Protein AF-A0A962XW38-F1 (afdb_monomer_lite)

Radius of gyration: 21.18 Å; chains: 1; bounding box: 65×57×53 Å

Sequence (263 aa):
MHTLQLSDGVLSLIDARLYSDNVYDGCARVVVHVADAFWLLLDTPPHDRQDIAAAWYGFQCDRGLDVHTADGGVCITKSDDALDVWIAHSDAVHSPQIFCGATEPVAGWVSPRYGERVAAPQLRFDVPADAMAAAFLVSLHADYAQARIVRHLQQNDGAHLVVLETRDGEEWLVYQPVKCKAWQLHDATLSFDGVLLWMRFGSSGLAELRWLGGTALSLPAYAVDIVLRGDKPADLAIGPQTTADEIAPSCARLQWPFCHRRD

Foldseek 3Di:
DADEDEALFDWDKDWDADPDPDQQHGWIWMWIDGPPWWIKIKIAGHPPLPPCQFDWDKDADDPQWDWDDDVQWIWIHHPVDLFTKTKGKDPQWDFWDKDWCDVVVRDQWDDPDPPDTHTHIMTITHGDSPRRMMMMIIDRDPQCVPKHFPDWDADPQGKIWTWIQTPFGIKIKIADPDQDAWDDDPPKTKHWDAGIKIFDAGPLGTHYIYGHGTAWIDIVVRPDTDGHDDDDDPSPHDDDDDDDDDDDDDDDDPDDDDDDDDD

pLDDT: mean 81.99, std 21.78, range [23.08, 98.44]

Secondary structure (DSSP, 8-state):
----EE----EEEEEEE---SSTTTT-EEEEEEETTTEEEEEEE--S--TT-TT-EEEEEPPTT-EEEEETTEEEEEETTEEEEEEEEE-TTSPPPEEEESEETTEESEE-SSTT--EE-EEEEEEPPTT---EEEEEE-SGGGTT-EEEEEEE-TTS-EEEEEEETTEEEEEEE-SS--PPEEETTEEEEEESSEEEEEEETTEEEEEEEES--EEEEGGGTEEEE--SSS-------S-----------------------

Structure (mmCIF, N/CA/C/O backbone):
data_AF-A0A962XW38-F1
#
_entry.id   AF-A0A962XW38-F1
#
loop_
_atom_site.group_PDB
_atom_site.id
_atom_site.type_symbol
_atom_site.label_atom_id
_atom_site.label_alt_id
_atom_site.label_comp_id
_atom_site.label_asym_id
_atom_site.label_entity_id
_atom_site.label_seq_id
_atom_site.pdbx_PDB_ins_code
_atom_site.Cartn_x
_atom_site.Cartn_y
_atom_site.Cartn_z
_atom_site.occupancy
_atom_site.B_iso_or_equiv
_atom_site.auth_seq_id
_atom_site.auth_comp_id
_atom_site.auth_asym_id
_atom_site.auth_atom_id
_atom_site.pdbx_PDB_model_num
ATOM 1 N N . MET A 1 1 ? 29.311 -12.150 -10.456 1.00 42.28 1 MET A N 1
ATOM 2 C CA . MET A 1 1 ? 28.231 -12.814 -11.214 1.00 42.28 1 MET A CA 1
ATOM 3 C C . MET A 1 1 ? 27.010 -12.756 -10.321 1.00 42.28 1 MET A C 1
ATOM 5 O O . MET A 1 1 ? 27.049 -13.360 -9.259 1.00 42.28 1 MET A O 1
ATOM 9 N N . HIS A 1 2 ? 26.028 -11.928 -10.670 1.00 43.78 2 HIS A N 1
ATOM 10 C CA . HIS A 1 2 ? 24.806 -11.765 -9.883 1.00 43.78 2 HIS A CA 1
ATOM 11 C C . HIS A 1 2 ? 23.762 -12.729 -10.436 1.00 43.78 2 HIS A C 1
ATOM 13 O O . HIS A 1 2 ? 23.533 -12.756 -11.645 1.00 43.78 2 HIS A O 1
ATOM 19 N N . THR A 1 3 ? 23.189 -13.555 -9.570 1.00 45.84 3 THR A N 1
ATOM 20 C CA . THR A 1 3 ? 22.070 -14.422 -9.934 1.00 45.84 3 THR A CA 1
ATOM 21 C C . THR A 1 3 ? 20.796 -13.623 -9.705 1.00 45.84 3 THR A C 1
ATOM 23 O O . THR A 1 3 ? 20.467 -13.336 -8.560 1.00 45.84 3 THR A O 1
ATOM 26 N N . LEU A 1 4 ? 20.113 -13.239 -10.784 1.00 45.06 4 LEU A N 1
ATOM 27 C CA . LEU A 1 4 ? 18.784 -12.637 -10.715 1.00 45.06 4 LEU A CA 1
ATOM 28 C C . LEU A 1 4 ? 17.747 -13.760 -10.672 1.00 45.06 4 LEU A C 1
ATOM 30 O O . LEU A 1 4 ? 17.698 -14.578 -11.595 1.00 45.06 4 LEU A O 1
ATOM 34 N N . GLN A 1 5 ? 16.927 -13.803 -9.624 1.00 57.44 5 GLN A N 1
ATOM 35 C CA . GLN A 1 5 ? 15.788 -14.713 -9.579 1.00 57.44 5 GLN A CA 1
ATOM 36 C C . GLN A 1 5 ? 14.577 -14.048 -10.240 1.00 57.44 5 GLN A C 1
ATOM 38 O O . GLN A 1 5 ? 14.084 -13.022 -9.773 1.00 57.44 5 GLN A O 1
ATOM 43 N N . LEU A 1 6 ? 14.108 -14.652 -11.331 1.00 56.28 6 LEU A N 1
ATOM 44 C CA . LEU A 1 6 ? 12.779 -14.411 -11.885 1.00 56.28 6 LEU A CA 1
ATOM 45 C C . LEU A 1 6 ? 11.863 -15.456 -11.250 1.00 56.28 6 LEU A C 1
ATOM 47 O O . LEU A 1 6 ? 12.100 -16.648 -11.436 1.00 56.28 6 LEU A O 1
ATOM 51 N N . SER A 1 7 ? 10.898 -15.027 -10.441 1.00 52.62 7 SER A N 1
ATOM 52 C CA . SER A 1 7 ? 9.977 -15.935 -9.756 1.00 52.62 7 SER A CA 1
ATOM 53 C C . SER A 1 7 ? 8.575 -15.856 -10.353 1.00 52.62 7 SER A C 1
ATOM 55 O O . SER A 1 7 ? 8.086 -14.778 -10.687 1.00 52.62 7 SER A O 1
ATOM 57 N N . ASP A 1 8 ? 7.894 -17.002 -10.392 1.00 49.06 8 ASP A N 1
ATOM 58 C CA . ASP A 1 8 ? 6.469 -17.140 -10.743 1.00 49.06 8 ASP A CA 1
ATOM 59 C C . ASP A 1 8 ? 5.546 -16.552 -9.654 1.00 49.06 8 ASP A C 1
ATOM 61 O O . ASP A 1 8 ? 4.330 -16.755 -9.669 1.00 49.06 8 ASP A O 1
ATOM 65 N N . GLY A 1 9 ? 6.130 -15.871 -8.660 1.00 56.69 9 GLY A N 1
ATOM 66 C CA . GLY A 1 9 ? 5.435 -15.282 -7.529 1.00 56.69 9 GLY A CA 1
ATOM 67 C C . GLY A 1 9 ? 4.358 -14.326 -8.020 1.00 56.69 9 GLY A C 1
ATOM 68 O O . GLY A 1 9 ? 4.634 -13.352 -8.722 1.00 56.69 9 GLY A O 1
ATOM 69 N N . VAL A 1 10 ? 3.115 -14.621 -7.651 1.00 82.50 10 VAL A N 1
ATOM 70 C CA . VAL A 1 10 ? 1.946 -13.939 -8.199 1.00 82.50 10 VAL A CA 1
ATOM 71 C C . VAL A 1 10 ? 1.910 -12.501 -7.688 1.00 82.50 10 VAL A C 1
ATOM 73 O O . VAL A 1 10 ? 1.583 -12.245 -6.528 1.00 82.50 10 VAL A O 1
ATOM 76 N N . LEU A 1 11 ? 2.210 -11.545 -8.568 1.00 92.06 11 LEU A N 1
ATOM 77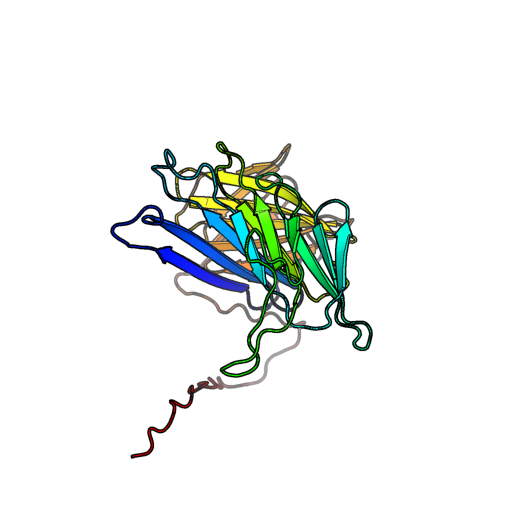 C CA . LEU A 1 11 ? 1.759 -10.172 -8.385 1.00 92.06 11 LEU A CA 1
ATOM 78 C C . LEU A 1 11 ? 0.277 -10.105 -8.735 1.00 92.06 11 LEU A C 1
ATOM 80 O O . LEU A 1 11 ? -0.131 -10.498 -9.827 1.00 92.06 11 LEU A O 1
ATOM 84 N N . SER A 1 12 ? -0.530 -9.599 -7.810 1.00 92.12 12 SER A N 1
ATOM 85 C CA . SER A 1 12 ? -1.938 -9.298 -8.073 1.00 92.12 12 SER A CA 1
ATOM 86 C C . SER A 1 12 ? -2.186 -7.806 -7.960 1.00 92.12 12 SER A C 1
ATOM 88 O O . SER A 1 12 ? -1.583 -7.124 -7.132 1.00 92.12 12 SER A O 1
ATOM 90 N N . LEU A 1 13 ? -3.094 -7.316 -8.793 1.00 95.06 13 LEU A N 1
ATOM 91 C CA . LEU A 1 13 ? -3.434 -5.909 -8.900 1.00 95.06 13 LEU A CA 1
ATOM 92 C C . LEU A 1 13 ? -4.953 -5.761 -8.940 1.00 95.06 13 LEU A C 1
ATOM 94 O O . LEU A 1 13 ? -5.625 -6.416 -9.736 1.00 95.06 13 LEU A O 1
ATOM 98 N N . ILE A 1 14 ? -5.472 -4.861 -8.116 1.00 95.62 14 ILE A N 1
ATOM 99 C CA . ILE A 1 14 ? -6.817 -4.311 -8.246 1.00 95.62 14 ILE A CA 1
ATOM 100 C C . ILE A 1 14 ? -6.646 -2.818 -8.483 1.00 95.62 14 ILE A C 1
ATOM 102 O O . ILE A 1 14 ? -6.071 -2.140 -7.640 1.00 95.62 14 ILE A O 1
ATOM 106 N N . ASP A 1 15 ? -7.153 -2.319 -9.603 1.00 94.31 15 ASP A N 1
ATOM 107 C CA . ASP A 1 15 ? -7.293 -0.887 -9.858 1.00 94.31 15 ASP A CA 1
ATOM 108 C C . ASP A 1 15 ? -8.782 -0.538 -9.835 1.00 94.31 15 ASP A C 1
ATOM 110 O O . ASP A 1 15 ? -9.580 -1.115 -10.581 1.00 94.31 15 ASP A O 1
ATOM 114 N N . ALA A 1 16 ? -9.165 0.356 -8.930 1.00 93.44 16 ALA A N 1
ATOM 115 C CA . ALA A 1 16 ? -10.540 0.767 -8.732 1.00 93.44 16 ALA A CA 1
ATOM 116 C C . ALA A 1 16 ? -10.649 2.290 -8.720 1.00 93.44 16 ALA A C 1
ATOM 118 O O . ALA A 1 16 ? -9.899 2.984 -8.037 1.00 93.44 16 ALA A O 1
ATOM 119 N N . ARG A 1 17 ? -11.670 2.804 -9.408 1.00 93.06 17 ARG A N 1
ATOM 120 C CA . ARG A 1 17 ? -12.073 4.209 -9.360 1.00 93.06 17 ARG A CA 1
ATOM 121 C C . ARG A 1 17 ? -13.533 4.316 -8.949 1.00 93.06 17 ARG A C 1
ATOM 123 O O . ARG A 1 17 ? -14.379 3.568 -9.440 1.00 93.06 17 ARG A O 1
ATOM 130 N N . LEU A 1 18 ? -13.813 5.252 -8.052 1.00 89.81 18 LEU A N 1
ATOM 131 C CA . LEU A 1 18 ? -15.160 5.602 -7.646 1.00 89.81 18 LEU A CA 1
ATOM 132 C C . LEU A 1 18 ? -15.755 6.599 -8.641 1.00 89.81 18 LEU A C 1
ATOM 134 O O . LEU A 1 18 ? -15.124 7.601 -8.968 1.00 89.81 18 LEU A O 1
ATOM 138 N N . TYR A 1 19 ? -16.978 6.317 -9.082 1.00 90.44 19 TYR A N 1
ATOM 139 C CA . TYR A 1 19 ? -17.797 7.224 -9.880 1.00 90.44 19 TYR A CA 1
ATOM 140 C C . TYR A 1 19 ? -19.056 7.549 -9.082 1.00 90.44 19 TYR A C 1
ATOM 142 O O . TYR A 1 19 ? -19.789 6.635 -8.691 1.00 90.44 19 TYR A O 1
ATOM 150 N N . SER A 1 20 ? -19.285 8.823 -8.782 1.00 85.81 20 SER A N 1
ATOM 151 C CA . SER A 1 20 ? -20.406 9.267 -7.953 1.00 85.81 20 SER A CA 1
ATOM 152 C C . SER A 1 20 ? -20.754 10.736 -8.192 1.00 85.81 20 SER A C 1
ATOM 154 O O . SER A 1 20 ? -19.961 11.475 -8.746 1.00 85.81 20 SER A O 1
ATOM 156 N N . ASP A 1 21 ? -21.906 11.189 -7.701 1.00 85.94 21 ASP A N 1
ATOM 157 C CA . ASP A 1 21 ? -22.290 12.610 -7.758 1.00 85.94 21 ASP A CA 1
ATOM 158 C C . ASP A 1 21 ? -21.892 13.378 -6.475 1.00 85.94 21 ASP A C 1
ATOM 160 O O . ASP A 1 21 ? -22.560 14.333 -6.079 1.00 85.94 21 ASP A O 1
ATOM 164 N N . ASN A 1 22 ? -20.864 12.922 -5.748 1.00 84.25 22 ASN A N 1
ATOM 165 C CA . ASN A 1 22 ? -20.461 13.490 -4.456 1.00 84.25 22 ASN A CA 1
ATOM 166 C C . ASN A 1 22 ? -18.953 13.796 -4.384 1.00 84.25 22 ASN A C 1
ATOM 168 O O . ASN A 1 22 ? -18.215 13.584 -5.340 1.00 84.25 22 ASN A O 1
ATOM 172 N N . VAL A 1 23 ? -18.497 14.279 -3.223 1.00 80.81 23 VAL A N 1
ATOM 173 C CA . VAL A 1 23 ? -17.108 14.714 -2.965 1.00 80.81 23 VAL A CA 1
ATOM 174 C C . VAL A 1 23 ? -16.039 13.625 -3.133 1.00 80.81 23 VAL A C 1
ATOM 176 O O . VAL A 1 23 ? -14.852 13.931 -3.085 1.00 80.81 23 VAL A O 1
ATOM 179 N N . TYR A 1 24 ? -16.431 12.362 -3.304 1.00 82.44 24 TYR A N 1
ATOM 180 C CA . TYR A 1 24 ? -15.526 11.239 -3.541 1.00 82.44 24 TYR A CA 1
ATOM 181 C C . TYR A 1 24 ? -15.422 10.851 -5.026 1.00 82.44 24 TYR A C 1
ATOM 183 O O . TYR A 1 24 ? -14.712 9.899 -5.355 1.00 82.44 24 TYR A O 1
ATOM 191 N N . ASP A 1 25 ? -16.125 11.538 -5.932 1.00 87.81 25 ASP A N 1
ATOM 192 C CA . ASP A 1 25 ? -16.059 11.243 -7.363 1.00 87.81 25 ASP A CA 1
ATOM 193 C C . ASP A 1 25 ? -14.638 11.352 -7.912 1.00 87.81 25 ASP A C 1
ATOM 195 O O . ASP A 1 25 ? -13.967 12.365 -7.743 1.00 87.81 25 ASP A O 1
ATOM 199 N N . GLY A 1 26 ? -14.168 10.302 -8.581 1.00 87.56 26 GLY A N 1
ATOM 200 C CA . GLY A 1 26 ? -12.820 10.247 -9.133 1.00 87.56 26 GLY A CA 1
ATOM 201 C C . GLY A 1 26 ? -11.744 9.759 -8.161 1.00 87.56 26 GLY A C 1
ATOM 202 O O . GLY A 1 26 ? -10.624 9.519 -8.624 1.00 87.56 26 GLY A O 1
ATOM 203 N N . CYS A 1 27 ? -12.067 9.531 -6.877 1.00 89.44 27 CYS A N 1
ATOM 204 C CA . CYS A 1 27 ? -11.196 8.790 -5.959 1.00 89.44 27 CYS A CA 1
ATOM 205 C C . CYS A 1 27 ? -10.767 7.472 -6.608 1.00 89.44 27 CYS A C 1
ATOM 207 O O . CYS A 1 27 ? -11.607 6.718 -7.105 1.00 89.44 27 CYS A O 1
ATOM 209 N N . ALA A 1 28 ? -9.476 7.172 -6.574 1.00 92.19 28 ALA A N 1
ATOM 210 C CA . ALA A 1 28 ? -8.935 5.918 -7.069 1.00 92.19 28 ALA A CA 1
ATOM 211 C C . ALA A 1 28 ? -8.125 5.218 -5.981 1.00 92.19 28 ALA A C 1
ATOM 213 O O . ALA A 1 28 ? -7.399 5.864 -5.226 1.00 92.19 28 ALA A O 1
ATOM 214 N N . ARG A 1 29 ? -8.252 3.894 -5.926 1.00 95.44 29 ARG A N 1
ATOM 215 C CA . ARG A 1 29 ? -7.467 3.016 -5.069 1.00 95.44 29 ARG A CA 1
ATOM 216 C C . ARG A 1 29 ? -6.892 1.899 -5.911 1.00 95.44 29 ARG A C 1
ATOM 218 O O . ARG A 1 29 ? -7.626 1.149 -6.553 1.00 95.44 29 ARG A O 1
ATOM 225 N N . VAL A 1 30 ? -5.587 1.740 -5.801 1.00 96.94 30 VAL A N 1
ATOM 226 C CA . VAL A 1 30 ? -4.870 0.593 -6.331 1.00 96.94 30 VAL A CA 1
ATOM 227 C C . VAL A 1 30 ? -4.458 -0.279 -5.160 1.00 96.94 30 VAL A C 1
ATOM 229 O O . VAL A 1 30 ? -3.891 0.212 -4.187 1.00 96.94 30 VAL A O 1
ATOM 232 N N . VAL A 1 31 ? -4.744 -1.572 -5.238 1.00 97.94 31 VAL A N 1
ATOM 233 C CA . VAL A 1 31 ? -4.264 -2.565 -4.278 1.00 97.94 31 VAL A CA 1
ATOM 234 C C . VAL A 1 31 ? -3.338 -3.510 -5.013 1.00 97.94 31 VAL A C 1
ATOM 236 O O . VAL A 1 31 ? -3.764 -4.254 -5.897 1.00 97.94 31 VAL A O 1
ATOM 239 N N . VAL A 1 32 ? -2.070 -3.488 -4.630 1.00 97.81 32 VAL A N 1
ATOM 240 C CA . VAL A 1 32 ? -1.075 -4.453 -5.077 1.00 97.81 32 VAL A CA 1
ATOM 241 C C . VAL A 1 32 ? -0.888 -5.489 -3.987 1.00 97.81 32 VAL A C 1
ATOM 243 O O . VAL A 1 32 ? -0.724 -5.145 -2.823 1.00 97.81 32 VAL A O 1
ATOM 246 N N . HIS A 1 33 ? -0.881 -6.758 -4.364 1.00 96.62 33 HIS A N 1
ATOM 247 C CA . HIS A 1 33 ? -0.467 -7.842 -3.490 1.00 96.62 33 HIS A CA 1
ATOM 248 C C . HIS A 1 33 ? 0.795 -8.474 -4.067 1.00 96.62 33 HIS A C 1
ATOM 250 O O . HIS A 1 33 ? 0.780 -8.999 -5.185 1.00 96.62 33 HIS A O 1
ATOM 256 N N . VAL A 1 34 ? 1.877 -8.405 -3.295 1.00 95.12 34 VAL A N 1
ATOM 257 C CA . VAL A 1 34 ? 3.101 -9.158 -3.547 1.00 95.12 34 VAL A CA 1
ATOM 258 C C . VAL A 1 34 ? 2.989 -10.432 -2.723 1.00 95.12 34 VAL A C 1
ATOM 260 O O . VAL A 1 34 ? 3.065 -10.379 -1.494 1.00 95.12 34 VAL A O 1
ATOM 263 N N . ALA A 1 35 ? 2.755 -11.563 -3.396 1.00 90.81 35 ALA A N 1
ATOM 264 C CA . ALA A 1 35 ? 2.601 -12.848 -2.723 1.00 90.81 35 ALA A CA 1
ATOM 265 C C . ALA A 1 35 ? 3.781 -13.136 -1.780 1.00 90.81 35 ALA A C 1
ATOM 267 O O . ALA A 1 35 ? 4.940 -12.909 -2.145 1.00 90.81 35 ALA A O 1
ATOM 268 N N . ASP A 1 36 ? 3.443 -13.638 -0.591 1.00 89.56 36 ASP A N 1
ATOM 269 C CA . ASP A 1 36 ? 4.360 -13.971 0.507 1.00 89.56 36 ASP A CA 1
ATOM 270 C C . ASP A 1 36 ? 5.115 -12.771 1.108 1.00 89.56 36 ASP A C 1
ATOM 272 O O . ASP A 1 36 ? 6.162 -12.944 1.733 1.00 89.56 36 ASP A O 1
ATOM 276 N N . ALA A 1 37 ? 4.604 -11.552 0.910 1.00 93.38 37 ALA A N 1
ATOM 277 C CA . ALA A 1 37 ? 5.249 -10.332 1.381 1.00 93.38 37 ALA A CA 1
ATOM 278 C C . ALA A 1 37 ? 4.262 -9.328 2.000 1.00 93.38 37 ALA A C 1
ATOM 280 O O . ALA A 1 37 ? 4.213 -9.165 3.223 1.00 93.38 37 ALA A O 1
ATOM 281 N N . PHE A 1 38 ? 3.482 -8.618 1.184 1.00 96.56 38 PHE A N 1
ATOM 282 C CA . PHE A 1 38 ? 2.626 -7.530 1.665 1.00 96.56 38 PHE A CA 1
ATOM 283 C C . PHE A 1 38 ? 1.524 -7.151 0.676 1.00 96.56 38 PHE A C 1
ATOM 285 O O . PHE A 1 38 ? 1.547 -7.491 -0.511 1.00 96.56 38 PHE A O 1
ATOM 292 N N . TRP A 1 39 ? 0.584 -6.358 1.183 1.00 98.12 39 TRP A N 1
ATOM 293 C CA . TRP A 1 39 ? -0.336 -5.554 0.393 1.00 98.12 39 TRP A CA 1
ATOM 294 C C . TRP A 1 39 ? 0.125 -4.103 0.404 1.00 98.12 39 TRP A C 1
ATOM 296 O O . TRP A 1 39 ? 0.474 -3.567 1.452 1.00 98.12 39 TRP A O 1
ATOM 306 N N . LEU A 1 40 ? 0.102 -3.458 -0.755 1.00 98.44 40 LEU A N 1
ATOM 307 C CA . LEU A 1 40 ? 0.344 -2.032 -0.897 1.00 98.44 40 LEU A CA 1
ATOM 308 C C . LEU A 1 40 ? -0.919 -1.374 -1.443 1.00 98.44 40 LEU A C 1
ATOM 310 O O . LEU A 1 40 ? -1.409 -1.738 -2.511 1.00 98.44 40 LEU A O 1
ATOM 314 N N . LEU A 1 41 ? -1.443 -0.412 -0.699 1.00 98.25 41 LEU A N 1
ATOM 315 C CA . LEU A 1 41 ? -2.576 0.407 -1.088 1.00 98.25 41 LEU A CA 1
ATOM 316 C C . LEU A 1 41 ? -2.032 1.743 -1.583 1.00 98.25 41 LEU A C 1
ATOM 318 O O . LEU A 1 41 ? -1.256 2.380 -0.875 1.00 98.25 41 LEU A O 1
ATOM 322 N N . LEU A 1 42 ? -2.437 2.163 -2.776 1.00 97.50 42 LEU A N 1
ATOM 323 C CA . LEU A 1 42 ? -2.119 3.464 -3.353 1.00 97.50 42 LEU A CA 1
ATOM 324 C C . LEU A 1 42 ? -3.428 4.210 -3.566 1.00 97.50 42 LEU A C 1
ATOM 326 O O . LEU A 1 42 ? -4.249 3.804 -4.387 1.00 97.50 42 LEU A O 1
ATOM 330 N N . ASP A 1 43 ? -3.612 5.292 -2.829 1.00 94.31 43 ASP A N 1
ATOM 331 C CA . ASP A 1 43 ? -4.819 6.098 -2.874 1.00 94.31 43 ASP A CA 1
ATOM 332 C C . ASP A 1 43 ? -4.550 7.426 -3.562 1.00 94.31 43 ASP A C 1
ATOM 334 O O . ASP A 1 43 ? -3.686 8.202 -3.153 1.00 94.31 43 ASP A O 1
ATOM 338 N N . THR A 1 44 ? -5.331 7.698 -4.600 1.00 91.50 44 THR A N 1
ATOM 339 C CA . THR A 1 44 ? -5.380 8.995 -5.266 1.00 91.50 44 THR A CA 1
ATOM 340 C C . THR A 1 44 ? -6.726 9.635 -4.945 1.00 91.50 44 THR A C 1
ATOM 342 O O . THR A 1 44 ? -7.760 9.138 -5.402 1.00 91.50 44 THR A O 1
ATOM 345 N N . PRO A 1 45 ? -6.756 10.716 -4.153 1.00 86.75 45 PRO A N 1
ATOM 346 C CA . PRO A 1 45 ? -7.986 11.451 -3.887 1.00 86.75 45 PRO A CA 1
ATOM 347 C C . PRO A 1 45 ? -8.440 12.178 -5.171 1.00 86.75 45 PRO A C 1
ATOM 349 O O . PRO A 1 45 ? -7.687 12.251 -6.149 1.00 86.75 45 PRO A O 1
ATOM 352 N N . PRO A 1 46 ? -9.661 12.725 -5.204 1.00 83.56 46 PRO A N 1
ATOM 353 C CA . PRO A 1 46 ? -10.217 13.287 -6.420 1.00 83.56 46 PRO A CA 1
ATOM 354 C C . PRO A 1 46 ? -9.537 14.617 -6.783 1.00 83.56 46 PRO A C 1
ATOM 356 O O . PRO A 1 46 ? -8.876 15.249 -5.954 1.00 83.56 46 PRO A O 1
ATOM 359 N N . HIS A 1 47 ? -9.652 15.031 -8.049 1.00 71.69 47 HIS A N 1
ATOM 360 C CA . HIS A 1 47 ? -8.935 16.204 -8.568 1.00 71.69 47 HIS A CA 1
ATOM 361 C C . HIS A 1 47 ? -9.429 17.535 -7.983 1.00 71.69 47 HIS A C 1
ATOM 363 O O . HIS A 1 47 ? -8.624 18.451 -7.814 1.00 71.69 47 HIS A O 1
ATOM 369 N N . ASP A 1 48 ? -10.721 17.645 -7.660 1.00 69.69 48 ASP A N 1
ATOM 370 C CA . ASP A 1 48 ? -11.305 18.858 -7.084 1.00 69.69 48 ASP A CA 1
ATOM 371 C C . ASP A 1 48 ? -11.376 18.743 -5.556 1.00 69.69 48 ASP A C 1
ATOM 373 O O . ASP A 1 48 ? -12.315 18.209 -4.971 1.00 69.69 48 ASP A O 1
ATOM 377 N N . ARG A 1 49 ? -10.290 19.157 -4.902 1.00 63.56 49 ARG A N 1
ATOM 378 C CA . ARG A 1 49 ? -10.026 18.887 -3.480 1.00 63.56 49 ARG A CA 1
ATOM 379 C C . ARG A 1 49 ? -10.552 19.934 -2.513 1.00 63.56 49 ARG A C 1
ATOM 381 O O . ARG A 1 49 ? -10.271 19.831 -1.318 1.00 63.56 49 ARG A O 1
ATOM 388 N N . GLN A 1 50 ? -11.234 20.964 -3.011 1.00 59.38 50 GLN A N 1
ATOM 389 C CA . GLN A 1 50 ? -11.484 22.177 -2.228 1.00 59.38 50 GLN A CA 1
ATOM 390 C C . GLN A 1 50 ? -12.299 21.924 -0.943 1.00 59.38 50 GLN A C 1
ATOM 392 O O . GLN A 1 50 ? -12.184 22.714 -0.010 1.00 59.38 50 GLN A O 1
ATOM 397 N N . ASP A 1 51 ? -12.978 20.775 -0.828 1.00 58.03 51 ASP A N 1
ATOM 398 C CA . ASP A 1 51 ? -13.793 20.394 0.335 1.00 58.03 51 ASP A CA 1
ATOM 399 C C . ASP A 1 51 ? -13.236 19.231 1.194 1.00 58.03 51 ASP A C 1
ATOM 401 O O . ASP A 1 51 ? -13.916 18.741 2.096 1.00 58.03 51 ASP A O 1
ATOM 405 N N . ILE A 1 52 ? -11.994 18.773 0.981 1.00 63.28 52 ILE A N 1
ATOM 406 C CA . ILE A 1 52 ? -11.452 17.551 1.629 1.00 63.28 52 ILE A CA 1
ATOM 407 C C . ILE A 1 52 ? -10.732 17.845 2.966 1.00 63.28 52 ILE A C 1
ATOM 409 O O . ILE A 1 52 ? -10.105 16.971 3.556 1.00 63.28 52 ILE A O 1
ATOM 413 N N . ALA A 1 53 ? -10.853 19.058 3.516 1.00 62.88 53 ALA A N 1
ATOM 414 C CA . ALA A 1 53 ? -10.092 19.529 4.687 1.00 62.88 53 ALA A CA 1
ATOM 415 C C . ALA A 1 53 ? -10.256 18.704 5.992 1.00 62.88 53 ALA A C 1
ATOM 417 O O . ALA A 1 53 ? -9.572 18.980 6.974 1.00 62.88 53 ALA A O 1
ATOM 418 N N . ALA A 1 54 ? -11.140 17.701 6.016 1.00 73.94 54 ALA A N 1
ATOM 419 C CA . ALA A 1 54 ? -11.358 16.791 7.141 1.00 73.94 54 ALA A CA 1
ATOM 420 C C . ALA A 1 54 ? -11.286 15.296 6.761 1.00 73.94 54 ALA A C 1
ATOM 422 O O . ALA A 1 54 ? -11.813 14.452 7.492 1.00 73.94 54 ALA A O 1
ATOM 423 N N . ALA A 1 55 ? -10.697 14.941 5.613 1.00 84.06 55 ALA A N 1
ATOM 424 C CA . ALA A 1 55 ? -10.566 13.537 5.240 1.00 84.06 55 ALA A CA 1
ATOM 425 C C . ALA A 1 55 ? -9.445 12.830 6.000 1.00 84.06 55 ALA A C 1
ATOM 427 O O . ALA A 1 55 ? -8.389 13.389 6.295 1.00 84.06 55 ALA A O 1
ATOM 428 N N . TRP A 1 56 ? -9.692 11.554 6.258 1.00 91.12 56 TRP A N 1
ATOM 429 C CA . TRP A 1 56 ? -8.759 10.644 6.896 1.00 91.12 56 TRP A CA 1
ATOM 430 C C . TRP A 1 56 ? -8.877 9.265 6.254 1.00 91.12 56 TRP A C 1
ATOM 432 O O . TRP A 1 56 ? -9.953 8.863 5.802 1.00 91.12 56 TRP A O 1
ATOM 442 N N . TYR A 1 57 ? -7.777 8.519 6.254 1.00 93.62 57 TYR A N 1
ATOM 443 C CA . TYR A 1 57 ? -7.791 7.099 5.921 1.00 93.62 57 TYR A CA 1
ATOM 444 C C . TYR A 1 57 ? -8.017 6.277 7.184 1.00 93.62 57 TYR A C 1
ATOM 446 O O . TYR A 1 57 ? -7.378 6.494 8.213 1.00 93.62 57 TYR A O 1
ATOM 454 N N . GLY A 1 58 ? -8.966 5.348 7.110 1.00 95.19 58 GLY A N 1
ATOM 455 C CA . GLY A 1 58 ? -9.396 4.534 8.238 1.00 95.19 58 GLY A CA 1
ATOM 456 C C . GL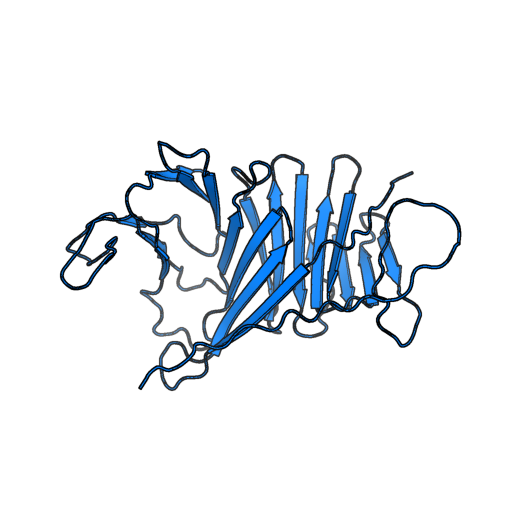Y A 1 58 ? -8.929 3.093 8.143 1.00 95.19 58 GLY A C 1
ATOM 457 O O . GLY A 1 58 ? -9.199 2.442 7.137 1.00 95.19 58 GLY A O 1
ATOM 458 N N . PHE A 1 59 ? -8.354 2.567 9.222 1.00 97.19 59 PHE A N 1
ATOM 459 C CA . PHE A 1 59 ? -8.183 1.125 9.410 1.00 97.19 59 PHE A CA 1
ATOM 460 C C . PHE A 1 59 ? -8.946 0.697 10.661 1.00 97.19 59 PHE A C 1
ATOM 462 O O . PHE A 1 59 ? -8.786 1.288 11.728 1.00 97.19 59 PHE A O 1
ATOM 469 N N . GLN A 1 60 ? -9.813 -0.304 10.523 1.00 96.62 60 GLN A N 1
ATOM 470 C CA . GLN A 1 60 ? -10.598 -0.847 11.627 1.00 96.62 60 GLN A CA 1
ATOM 471 C C . GLN A 1 60 ? -10.034 -2.207 12.024 1.00 96.62 60 GLN A C 1
ATOM 473 O O . GLN A 1 60 ? -9.970 -3.117 11.200 1.00 96.62 60 GLN A O 1
ATOM 478 N N . CYS A 1 61 ? -9.668 -2.339 13.292 1.00 95.25 61 CYS A N 1
ATOM 479 C CA . CYS A 1 61 ? -9.229 -3.591 13.886 1.00 95.25 61 CYS A CA 1
ATOM 480 C C . CYS A 1 61 ? -10.412 -4.361 14.483 1.00 95.25 61 CYS A C 1
ATOM 482 O O . CYS A 1 61 ? -11.460 -3.779 14.790 1.00 95.25 61 CYS A O 1
ATOM 484 N N . ASP A 1 62 ? -10.222 -5.665 14.688 1.00 92.81 62 ASP A N 1
ATOM 485 C CA . ASP A 1 62 ? -11.123 -6.467 15.517 1.00 92.81 62 ASP A CA 1
ATOM 486 C C . ASP A 1 62 ? -10.886 -6.187 17.017 1.00 92.81 62 ASP A C 1
ATOM 488 O O . ASP A 1 62 ? -9.934 -5.509 17.417 1.00 92.81 62 ASP A O 1
ATOM 492 N N . ARG A 1 63 ? -11.783 -6.687 17.867 1.00 91.69 63 ARG A N 1
ATOM 493 C CA . ARG A 1 63 ? -11.692 -6.592 19.327 1.00 91.69 63 ARG A CA 1
ATOM 494 C C . ARG A 1 63 ? -10.483 -7.356 19.875 1.00 91.69 63 ARG A C 1
ATOM 496 O O . ARG A 1 63 ? -10.126 -8.418 19.372 1.00 91.69 63 ARG A O 1
ATOM 503 N N . GLY A 1 64 ? -9.937 -6.861 20.986 1.00 91.12 64 GLY A N 1
ATOM 504 C CA . GLY A 1 64 ? -8.841 -7.525 21.701 1.00 91.12 64 GLY A CA 1
ATOM 505 C C . GLY A 1 64 ? -7.491 -7.466 20.984 1.00 91.12 64 GLY A C 1
ATOM 506 O O . GLY A 1 64 ? -6.616 -8.259 21.309 1.00 91.12 64 GLY A O 1
ATOM 507 N N . LEU A 1 65 ? -7.344 -6.567 20.005 1.00 94.00 65 LEU A N 1
ATOM 508 C CA . LEU A 1 65 ? -6.051 -6.240 19.415 1.00 94.00 65 LEU A CA 1
ATOM 509 C C . LEU A 1 65 ? -5.427 -5.056 20.151 1.00 94.00 65 LEU A C 1
ATOM 511 O O . LEU A 1 65 ? -6.116 -4.082 20.471 1.00 94.00 65 LEU A O 1
ATOM 515 N N . ASP A 1 66 ? -4.122 -5.140 20.361 1.00 93.69 66 ASP A N 1
ATOM 516 C CA . ASP A 1 66 ? -3.289 -4.060 20.864 1.00 93.69 66 ASP A CA 1
ATOM 517 C C . ASP A 1 66 ? -2.680 -3.315 19.670 1.00 93.69 66 ASP A C 1
ATOM 519 O O . ASP A 1 66 ? -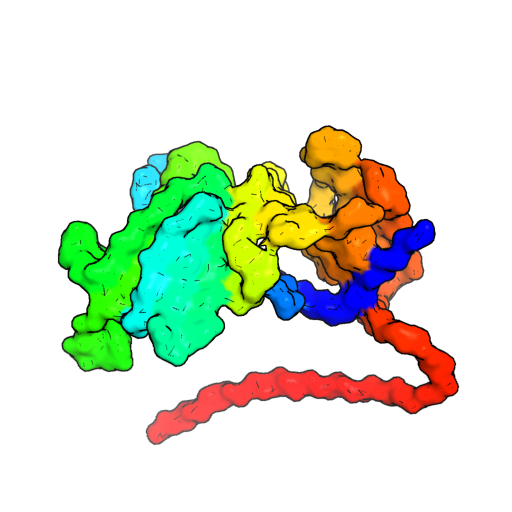2.325 -3.914 18.655 1.00 93.69 66 ASP A O 1
ATOM 523 N N . VAL A 1 67 ? -2.604 -1.985 19.750 1.00 95.44 67 VAL A N 1
ATOM 524 C CA . VAL A 1 67 ? -2.110 -1.143 18.653 1.00 95.44 67 VAL A CA 1
ATOM 525 C C . VAL A 1 67 ? -1.063 -0.184 19.185 1.00 95.44 67 VAL A C 1
ATOM 527 O O . VAL A 1 67 ? -1.326 0.596 20.101 1.00 95.44 67 VAL A O 1
ATOM 530 N N . HIS A 1 68 ? 0.116 -0.217 18.574 1.00 93.50 68 HIS A N 1
ATOM 531 C CA . HIS A 1 68 ? 1.264 0.587 18.960 1.00 93.50 68 HIS A CA 1
ATOM 532 C C . HIS A 1 68 ? 1.800 1.350 17.754 1.00 93.50 68 HIS A C 1
ATOM 534 O O . HIS A 1 68 ? 2.165 0.760 16.738 1.00 93.50 68 HIS A O 1
ATOM 540 N N . THR A 1 69 ? 1.885 2.672 17.870 1.00 94.12 69 THR A N 1
ATOM 541 C CA . THR A 1 69 ? 2.613 3.495 16.902 1.00 94.12 69 THR A CA 1
ATOM 542 C C . THR A 1 69 ? 4.113 3.309 17.092 1.00 94.12 69 THR A C 1
ATOM 544 O O . THR A 1 69 ? 4.601 3.320 18.224 1.00 94.12 69 THR A O 1
ATOM 547 N N . ALA A 1 70 ? 4.845 3.208 15.993 1.00 90.50 70 ALA A N 1
ATOM 548 C CA . ALA A 1 70 ? 6.299 3.210 15.959 1.00 90.50 70 ALA A CA 1
ATOM 549 C C . ALA A 1 70 ? 6.777 4.148 14.840 1.00 90.50 70 ALA A C 1
ATOM 551 O O . ALA A 1 70 ? 5.968 4.707 14.098 1.00 90.50 70 ALA A O 1
ATOM 552 N N . ASP A 1 71 ? 8.086 4.373 14.744 1.00 86.62 71 ASP A N 1
ATOM 553 C CA . ASP A 1 71 ? 8.615 5.219 13.674 1.00 86.62 71 ASP A CA 1
ATOM 554 C C . ASP A 1 71 ? 8.270 4.621 12.299 1.00 86.62 71 ASP A C 1
ATOM 556 O O . ASP A 1 71 ? 8.496 3.437 12.048 1.00 86.62 71 ASP A O 1
ATOM 560 N N . GLY A 1 72 ? 7.669 5.436 11.432 1.00 84.56 72 GLY A N 1
ATOM 561 C CA . GLY A 1 72 ? 7.245 5.044 10.086 1.00 84.56 72 GLY A CA 1
ATOM 562 C C . GLY A 1 72 ? 6.034 4.104 9.986 1.00 84.56 72 GLY A C 1
ATOM 563 O O . GLY A 1 72 ? 5.708 3.691 8.871 1.00 84.56 72 GLY A O 1
ATOM 564 N N . GLY A 1 73 ? 5.354 3.760 11.088 1.00 94.38 73 GLY A N 1
ATOM 565 C CA . GLY A 1 73 ? 4.185 2.885 10.999 1.00 94.38 73 GLY A CA 1
ATOM 566 C C . GLY A 1 73 ? 3.499 2.506 12.308 1.00 94.38 73 GLY A C 1
ATOM 567 O O . GLY A 1 73 ? 3.636 3.146 13.352 1.00 94.38 73 GLY A O 1
ATOM 568 N N . VAL A 1 74 ? 2.703 1.445 12.233 1.00 96.25 74 VAL A N 1
ATOM 569 C CA . VAL A 1 74 ? 1.925 0.898 13.341 1.00 96.25 74 VAL A CA 1
ATOM 570 C C . VAL A 1 74 ? 2.087 -0.610 13.397 1.00 96.25 74 VAL A C 1
ATOM 572 O O . VAL A 1 74 ? 1.921 -1.293 12.391 1.00 96.25 74 VAL A O 1
ATOM 575 N N . CYS A 1 75 ? 2.324 -1.122 14.601 1.00 95.50 75 CYS A N 1
ATOM 576 C CA . CYS A 1 75 ? 2.227 -2.537 14.916 1.00 95.50 75 CYS A CA 1
ATOM 577 C C . CYS A 1 75 ? 0.869 -2.836 15.563 1.00 95.50 75 CYS A C 1
ATOM 579 O O . CYS A 1 75 ? 0.477 -2.169 16.525 1.00 95.50 75 CYS A O 1
ATOM 581 N N . ILE A 1 76 ? 0.156 -3.826 15.036 1.00 95.38 76 ILE A N 1
ATOM 582 C CA . ILE A 1 76 ? -1.089 -4.351 15.595 1.00 95.38 76 ILE A CA 1
ATOM 583 C C . ILE A 1 76 ? -0.817 -5.786 16.019 1.00 95.38 76 ILE A C 1
ATOM 585 O O . ILE A 1 76 ? -0.456 -6.612 15.182 1.00 95.38 76 ILE A O 1
ATOM 589 N N . THR A 1 77 ? -1.016 -6.079 17.297 1.00 93.94 77 THR A N 1
ATOM 590 C CA . THR A 1 77 ? -0.732 -7.391 17.876 1.00 93.94 77 THR A CA 1
ATOM 591 C C . THR A 1 77 ? -1.969 -7.970 18.544 1.00 93.94 77 THR A C 1
ATOM 593 O O . THR A 1 77 ? -2.925 -7.262 18.876 1.00 93.94 77 THR A O 1
ATOM 596 N N . LYS A 1 78 ? -1.973 -9.286 18.742 1.00 89.62 78 LYS A N 1
ATOM 597 C CA . LYS A 1 78 ? -2.968 -9.972 19.566 1.00 89.62 78 LYS A CA 1
ATOM 598 C C . LYS A 1 78 ? -2.235 -10.729 20.660 1.00 89.62 78 LYS A C 1
ATOM 600 O O . LYS A 1 78 ? -1.434 -11.596 20.359 1.00 89.62 78 LYS A O 1
ATOM 605 N N . SER A 1 79 ? -2.518 -10.438 21.924 1.00 74.88 79 SER A N 1
ATOM 606 C CA . SER A 1 79 ? -1.701 -10.897 23.058 1.00 74.88 79 SER A CA 1
ATOM 607 C C . SER A 1 79 ? -1.536 -12.432 23.159 1.00 74.88 79 SER A C 1
ATOM 609 O O . SER A 1 79 ? -0.559 -12.899 23.741 1.00 74.88 79 SER A O 1
ATOM 611 N N . ASP A 1 80 ? -2.455 -13.203 22.564 1.00 72.19 80 ASP A N 1
ATOM 612 C CA . ASP A 1 80 ? -2.482 -14.674 22.604 1.00 72.19 80 ASP A CA 1
ATOM 613 C C . ASP A 1 80 ? -2.039 -15.363 21.296 1.00 72.19 80 ASP A C 1
ATOM 615 O O . ASP A 1 80 ? -1.803 -16.570 21.293 1.00 72.19 80 ASP A O 1
ATOM 619 N N . ASP A 1 81 ? -1.930 -14.625 20.188 1.00 61.12 81 ASP A N 1
ATOM 620 C CA . ASP A 1 81 ? -1.560 -15.159 18.874 1.00 61.12 81 ASP A CA 1
ATOM 621 C C . ASP A 1 81 ? -0.301 -14.429 18.396 1.00 61.12 81 ASP A C 1
ATOM 623 O O . ASP A 1 81 ? -0.214 -13.214 18.512 1.00 61.12 81 ASP A O 1
ATOM 627 N N . ALA A 1 82 ? 0.664 -15.126 17.794 1.00 69.69 82 ALA A N 1
ATOM 628 C CA . ALA A 1 82 ? 1.829 -14.498 17.150 1.00 69.69 82 ALA A CA 1
ATOM 629 C C . ALA A 1 82 ? 1.452 -13.735 15.853 1.00 69.69 82 ALA A C 1
ATOM 631 O O . ALA A 1 82 ? 2.141 -13.830 14.839 1.00 69.69 82 ALA A O 1
ATOM 632 N N . LEU A 1 83 ? 0.299 -13.061 15.854 1.00 71.12 83 LEU A N 1
ATOM 633 C CA . LEU A 1 83 ? -0.174 -12.204 14.788 1.00 71.12 83 LEU A CA 1
ATOM 634 C C . LEU A 1 83 ? 0.366 -10.801 15.033 1.00 71.12 83 LEU A C 1
ATOM 636 O O . LEU A 1 83 ? -0.182 -10.065 15.853 1.00 71.12 83 LEU A O 1
ATOM 640 N N . ASP A 1 84 ? 1.369 -10.443 14.245 1.00 88.38 84 ASP A N 1
ATOM 641 C CA . ASP A 1 84 ? 1.881 -9.086 14.156 1.00 88.38 84 ASP A CA 1
ATOM 642 C C . ASP A 1 84 ? 1.536 -8.546 12.766 1.00 88.38 84 ASP A C 1
ATOM 644 O O . ASP A 1 84 ? 2.046 -9.023 11.750 1.00 88.38 84 ASP A O 1
ATOM 648 N N . VAL A 1 85 ? 0.627 -7.571 12.708 1.00 95.25 85 VAL A N 1
ATOM 649 C CA . VAL A 1 85 ? 0.356 -6.817 11.480 1.00 95.25 85 VAL A CA 1
ATOM 650 C C . VAL A 1 85 ? 1.128 -5.512 11.544 1.00 95.25 85 VAL A C 1
ATOM 652 O O . VAL A 1 85 ? 0.949 -4.716 12.467 1.00 95.25 85 VAL A O 1
ATOM 655 N N . TRP A 1 86 ? 1.952 -5.269 10.534 1.00 96.69 86 TRP A N 1
ATOM 656 C CA . TRP A 1 86 ? 2.628 -3.997 10.348 1.00 96.69 86 TRP A CA 1
ATOM 657 C C . TRP A 1 86 ? 1.910 -3.159 9.294 1.00 96.69 86 TRP A C 1
ATOM 659 O O . TRP A 1 86 ? 1.631 -3.645 8.196 1.00 96.69 86 TRP A O 1
ATOM 669 N N . ILE A 1 87 ? 1.631 -1.898 9.625 1.00 97.94 87 ILE A N 1
ATOM 670 C CA . ILE A 1 87 ? 1.126 -0.897 8.686 1.00 97.94 87 ILE A CA 1
ATOM 671 C C . ILE A 1 87 ? 2.150 0.228 8.564 1.00 97.94 87 ILE A C 1
ATOM 673 O O . ILE A 1 87 ? 2.283 1.033 9.483 1.00 97.94 87 ILE A O 1
ATOM 677 N N . ALA A 1 88 ? 2.835 0.317 7.426 1.00 97.62 88 ALA A N 1
ATOM 678 C CA . ALA A 1 88 ? 3.637 1.489 7.079 1.00 97.62 88 ALA A CA 1
ATOM 679 C C . ALA A 1 88 ? 2.795 2.471 6.263 1.00 97.62 88 ALA A C 1
ATOM 681 O O . ALA A 1 88 ? 1.883 2.066 5.539 1.00 97.62 88 ALA A O 1
ATOM 682 N N . HIS A 1 89 ? 3.123 3.755 6.327 1.00 97.12 89 HIS A N 1
ATOM 683 C CA . HIS A 1 89 ? 2.458 4.784 5.532 1.00 97.12 89 HIS A CA 1
ATOM 684 C C . HIS A 1 89 ? 3.477 5.744 4.917 1.00 97.12 89 HIS A C 1
ATOM 686 O O . HIS A 1 89 ? 4.570 5.926 5.445 1.00 97.12 89 HIS A O 1
ATOM 692 N N . SER A 1 90 ? 3.125 6.344 3.783 1.00 96.19 90 SER A N 1
ATOM 693 C CA . SER A 1 90 ? 3.900 7.431 3.176 1.00 96.19 90 SER A CA 1
ATOM 694 C C . SER A 1 90 ? 3.827 8.714 4.008 1.00 96.19 90 SER A C 1
ATOM 696 O O . SER A 1 90 ? 2.851 8.924 4.730 1.00 96.19 90 SER A O 1
ATOM 698 N N . ASP A 1 91 ? 4.756 9.640 3.773 1.00 93.25 91 ASP A N 1
ATOM 699 C CA . ASP A 1 91 ? 4.753 10.990 4.367 1.00 93.25 91 ASP A CA 1
ATOM 700 C C . ASP A 1 91 ? 3.561 11.868 3.937 1.00 93.25 91 ASP A C 1
ATOM 702 O O . ASP A 1 91 ? 3.344 12.951 4.473 1.00 93.25 91 ASP A O 1
ATOM 706 N N . ALA A 1 92 ? 2.759 11.407 2.974 1.00 91.31 92 ALA A N 1
ATOM 707 C CA . ALA A 1 92 ? 1.540 12.079 2.537 1.00 91.31 92 ALA A CA 1
ATOM 708 C C . ALA A 1 92 ? 0.361 11.941 3.520 1.00 91.31 92 ALA A C 1
ATOM 710 O O . ALA A 1 92 ? -0.736 12.404 3.221 1.00 91.31 92 ALA A O 1
ATOM 711 N N . VAL A 1 93 ? 0.558 11.292 4.671 1.00 91.94 93 VAL A N 1
ATOM 712 C CA . VAL A 1 93 ? -0.410 11.243 5.772 1.00 91.94 93 VAL A CA 1
ATOM 713 C C . VAL A 1 93 ? 0.305 11.415 7.107 1.00 91.94 93 VAL A C 1
ATOM 715 O O . VAL A 1 93 ? 1.467 11.036 7.258 1.00 91.94 93 VAL A O 1
ATOM 718 N N . HIS A 1 94 ? -0.391 11.969 8.096 1.00 91.38 94 HIS A N 1
ATOM 719 C CA . HIS A 1 94 ? 0.141 12.058 9.453 1.00 91.38 94 HIS A CA 1
ATOM 720 C C . HIS A 1 94 ? 0.085 10.705 10.168 1.00 91.38 94 HIS A C 1
ATOM 722 O O . HIS A 1 94 ? -0.739 9.846 9.840 1.00 91.38 94 HIS A O 1
ATOM 728 N N . SER A 1 95 ? 0.923 10.544 11.200 1.00 91.31 95 SER A N 1
ATOM 729 C CA . SER A 1 95 ? 0.813 9.415 12.126 1.00 91.31 95 SER A CA 1
ATOM 730 C C . SER A 1 95 ? -0.619 9.297 12.662 1.00 91.31 95 SER A C 1
ATOM 732 O O . SER A 1 95 ? -1.263 10.317 12.932 1.00 91.31 95 SER A O 1
ATOM 734 N N . PRO A 1 96 ? -1.138 8.072 12.824 1.00 95.75 96 PRO A N 1
ATOM 735 C CA . PRO A 1 96 ? -2.555 7.888 13.045 1.00 95.75 96 PRO A CA 1
ATOM 736 C C . PRO A 1 96 ? -2.963 8.256 14.464 1.00 95.75 96 PRO A C 1
ATOM 738 O O . PRO A 1 96 ? -2.281 7.944 15.442 1.00 95.75 96 PRO A O 1
ATOM 741 N N . GLN A 1 97 ? -4.159 8.815 14.578 1.00 95.44 97 GLN A N 1
ATOM 742 C CA . GLN A 1 97 ? -4.893 8.832 15.833 1.00 95.44 97 GLN A CA 1
ATOM 743 C C . GLN A 1 97 ? -5.514 7.448 16.055 1.00 95.44 97 GLN A C 1
ATOM 745 O O . GLN A 1 97 ? -6.140 6.889 15.149 1.00 95.44 97 GLN A O 1
ATOM 750 N N . ILE A 1 98 ? -5.351 6.896 17.259 1.00 96.81 98 ILE A N 1
ATOM 751 C CA . ILE A 1 98 ? -5.907 5.592 17.635 1.00 96.81 98 ILE A CA 1
ATOM 752 C C . ILE A 1 98 ? -7.095 5.811 18.569 1.00 96.81 98 ILE A C 1
ATOM 754 O O . ILE A 1 98 ? -6.962 6.389 19.646 1.00 96.81 98 ILE A O 1
ATOM 758 N N . PHE A 1 99 ? -8.255 5.301 18.170 1.00 96.94 99 PHE A N 1
ATOM 759 C CA . PHE A 1 99 ? -9.482 5.331 18.957 1.00 96.94 99 PHE A CA 1
ATOM 760 C C . PHE A 1 99 ? -9.873 3.919 19.376 1.00 96.94 99 PHE A C 1
ATOM 762 O O . PHE A 1 99 ? -9.836 3.002 18.562 1.00 96.94 99 PHE A O 1
ATOM 769 N N . CYS A 1 100 ? -10.317 3.741 20.617 1.00 96.94 100 CYS A N 1
ATOM 770 C CA . CYS A 1 100 ? -10.869 2.475 21.092 1.00 96.94 100 CYS A CA 1
ATOM 771 C C . CYS A 1 100 ? -12.055 2.768 22.012 1.00 96.94 100 CYS A C 1
ATOM 773 O O . CYS A 1 100 ? -11.883 3.217 23.143 1.00 96.94 100 CYS A O 1
ATOM 775 N N . GLY A 1 101 ? -13.272 2.576 21.505 1.00 96.25 101 GLY A N 1
ATOM 776 C CA . GLY A 1 101 ? -14.496 2.822 22.258 1.00 96.25 101 GLY A CA 1
ATOM 777 C C . GLY A 1 101 ? -14.786 4.303 22.535 1.00 96.25 101 GLY A C 1
ATOM 778 O O . GLY A 1 101 ? -15.364 4.626 23.572 1.00 96.25 101 GLY A O 1
ATOM 779 N N . ALA A 1 102 ? -14.389 5.218 21.646 1.00 96.31 102 ALA A N 1
ATOM 780 C CA . ALA A 1 102 ? -14.596 6.652 21.842 1.00 96.31 102 ALA A CA 1
ATOM 781 C C . ALA A 1 102 ? -16.034 7.068 21.498 1.00 96.31 102 ALA A C 1
ATOM 783 O O . ALA A 1 102 ? -16.607 6.625 20.499 1.00 96.31 102 ALA A O 1
ATOM 784 N N . THR A 1 103 ? -16.632 7.931 22.319 1.00 93.69 103 THR A N 1
ATOM 785 C CA . THR A 1 103 ? -17.992 8.451 22.098 1.00 93.69 103 THR A CA 1
ATOM 786 C C . THR A 1 103 ? -18.019 9.797 21.379 1.00 93.69 103 THR A C 1
ATOM 788 O O . THR A 1 103 ? -19.041 10.128 20.787 1.00 93.69 103 THR A O 1
ATOM 791 N N . GLU A 1 104 ? -16.920 10.555 21.406 1.00 90.81 104 GLU A N 1
ATOM 792 C CA . GLU A 1 104 ? -16.796 11.856 20.746 1.00 90.81 104 GLU A CA 1
ATOM 793 C C . GLU A 1 104 ? -15.344 12.091 20.268 1.00 90.81 104 GLU A C 1
ATOM 795 O O . GLU A 1 104 ? -14.455 12.248 21.104 1.00 90.81 104 GLU A O 1
ATOM 800 N N . PRO A 1 105 ? -15.079 12.081 18.944 1.00 89.12 105 PRO A N 1
ATOM 801 C CA . PRO A 1 105 ? -15.979 11.580 17.905 1.00 89.12 105 PRO A CA 1
ATOM 802 C C . PRO A 1 105 ? -16.296 10.090 18.123 1.00 89.12 105 PRO A C 1
ATOM 804 O O . PRO A 1 105 ? -15.516 9.357 18.731 1.00 89.12 105 PRO A O 1
ATOM 807 N N . VAL A 1 106 ? -17.434 9.616 17.605 1.00 92.81 106 VAL A N 1
ATOM 808 C CA . VAL A 1 106 ? -17.749 8.179 17.641 1.00 92.81 106 VAL A CA 1
ATOM 809 C C . VAL A 1 106 ? -16.716 7.429 16.795 1.00 92.81 106 VAL A C 1
ATOM 811 O O . VAL A 1 106 ? -16.622 7.641 15.582 1.00 92.81 106 VAL A O 1
ATOM 814 N N . ALA A 1 107 ? -15.910 6.586 17.440 1.00 95.50 107 ALA A N 1
ATOM 815 C CA . ALA A 1 107 ? -14.758 5.940 16.817 1.00 95.50 107 ALA A CA 1
ATOM 816 C C . ALA A 1 107 ? -14.330 4.680 17.582 1.00 95.50 107 ALA A C 1
ATOM 818 O O . ALA A 1 107 ? -14.485 4.603 18.801 1.00 95.50 107 ALA A O 1
ATOM 819 N N . GLY A 1 108 ? -13.763 3.704 16.872 1.00 96.88 108 GLY A N 1
ATOM 820 C CA . GLY A 1 108 ? -13.221 2.497 17.501 1.00 96.88 108 GLY A CA 1
ATOM 821 C C . GLY A 1 108 ? -14.283 1.571 18.098 1.00 96.88 108 GLY A C 1
ATOM 822 O O . GLY A 1 108 ? -14.202 1.188 19.266 1.00 96.88 108 GLY A O 1
ATOM 823 N N . TRP A 1 109 ? -15.300 1.220 17.312 1.00 96.8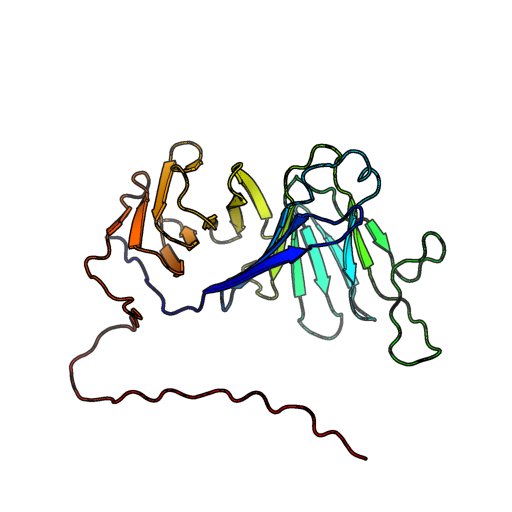8 109 TRP A N 1
ATOM 824 C CA . TRP A 1 109 ? -16.344 0.284 17.725 1.00 96.88 109 TRP A CA 1
ATOM 825 C C . TRP A 1 109 ? -16.593 -0.761 16.641 1.00 96.88 109 TRP A C 1
ATOM 827 O O . TRP A 1 109 ? -16.652 -0.428 15.460 1.00 96.88 109 TRP A O 1
ATOM 837 N N . VAL A 1 110 ? -16.840 -2.002 17.054 1.00 96.12 110 VAL A N 1
ATOM 838 C CA . VAL A 1 110 ? -17.331 -3.086 16.192 1.00 96.12 110 VAL A CA 1
ATOM 839 C C . VAL A 1 110 ? -18.634 -3.653 16.749 1.00 96.12 110 VAL A C 1
ATOM 841 O O . VAL A 1 110 ? -18.909 -3.572 17.951 1.00 96.12 110 VAL A O 1
ATOM 844 N N . SER A 1 111 ? -19.455 -4.225 15.870 1.00 95.19 111 SER A N 1
ATOM 845 C CA . SER A 1 111 ? -20.717 -4.877 16.230 1.00 95.19 111 SER A CA 1
ATOM 846 C C . SER A 1 111 ? -20.659 -6.350 15.818 1.00 95.19 111 SER A C 1
ATOM 848 O O . SER A 1 111 ? -20.938 -6.669 14.664 1.00 95.19 111 SER A O 1
ATOM 850 N N . PRO A 1 112 ? -20.277 -7.265 16.730 1.00 90.88 112 PRO A N 1
ATOM 851 C CA . PRO A 1 112 ? -20.209 -8.695 16.418 1.00 90.88 112 PRO A CA 1
ATOM 852 C C . PRO A 1 112 ? -21.582 -9.297 16.088 1.00 90.88 112 PRO A C 1
ATOM 854 O O . PRO A 1 112 ? -21.679 -10.308 15.396 1.00 90.88 112 PRO A O 1
ATOM 857 N N . ARG A 1 113 ? -22.650 -8.689 16.616 1.00 94.06 113 ARG A N 1
ATOM 858 C CA . ARG A 1 113 ? -24.049 -9.043 16.367 1.00 94.06 113 ARG A CA 1
ATOM 859 C C . ARG A 1 113 ? -24.952 -7.837 16.594 1.00 94.06 113 ARG A C 1
ATOM 861 O O . ARG A 1 113 ? -24.604 -6.915 17.330 1.00 94.06 113 ARG A O 1
ATOM 868 N N . TYR A 1 114 ? -26.138 -7.881 15.990 1.00 94.25 114 TYR A N 1
ATOM 869 C CA . TYR A 1 114 ? -27.137 -6.823 16.116 1.00 94.25 114 TYR A CA 1
ATOM 870 C C . TYR A 1 114 ? -27.435 -6.493 17.587 1.00 94.25 114 TYR A C 1
ATOM 872 O O . TYR A 1 114 ? -27.662 -7.390 18.398 1.00 94.25 114 TYR A O 1
ATOM 880 N N . GLY A 1 115 ? -27.438 -5.201 17.920 1.00 94.81 115 GLY A N 1
ATOM 881 C CA . GLY A 1 115 ? -27.665 -4.705 19.281 1.00 94.81 115 GLY A CA 1
ATOM 882 C C . GLY A 1 115 ? -26.420 -4.666 20.171 1.00 94.81 115 GLY A C 1
ATOM 883 O O . GLY A 1 115 ? -26.498 -4.137 21.277 1.00 94.81 115 GLY A O 1
ATOM 884 N N . GLU A 1 116 ? -25.270 -5.162 19.706 1.00 94.75 116 GLU A N 1
ATOM 885 C CA . GLU A 1 116 ? -24.012 -5.074 20.447 1.00 94.75 116 GLU A CA 1
ATOM 886 C C . GLU A 1 116 ? -23.074 -4.021 19.887 1.00 94.75 116 GLU A C 1
ATOM 888 O O . GLU A 1 116 ? -22.966 -3.819 18.676 1.00 94.75 116 GLU A O 1
ATOM 893 N N . ARG A 1 117 ? -22.346 -3.383 20.802 1.00 94.31 117 ARG A N 1
ATOM 894 C CA . ARG A 1 117 ? -21.289 -2.436 20.485 1.00 94.31 117 ARG A CA 1
ATOM 895 C C . ARG A 1 117 ? -20.112 -2.703 21.411 1.00 94.31 117 ARG A C 1
ATOM 897 O O . ARG A 1 117 ? -20.233 -2.550 22.624 1.00 94.31 117 ARG A O 1
ATOM 904 N N . VAL A 1 118 ? -18.994 -3.122 20.832 1.00 96.94 118 VAL A N 1
ATOM 905 C CA . VAL A 1 118 ? -17.778 -3.507 21.554 1.00 96.94 118 VAL A CA 1
ATOM 906 C C . VAL A 1 118 ? -16.646 -2.593 21.114 1.00 96.94 118 VAL A C 1
ATOM 908 O O . VAL A 1 118 ? -16.533 -2.280 19.929 1.00 96.94 118 VAL A O 1
ATOM 911 N N . ALA A 1 119 ? -15.846 -2.122 22.069 1.00 97.31 119 ALA A N 1
ATOM 912 C CA . ALA A 1 119 ? -14.684 -1.300 21.768 1.00 97.31 119 ALA A CA 1
ATOM 913 C C . ALA A 1 119 ? -13.656 -2.122 20.976 1.00 97.31 119 ALA A C 1
ATOM 915 O O . ALA A 1 119 ? -13.371 -3.270 21.323 1.00 97.31 119 ALA A O 1
ATOM 916 N N . ALA A 1 120 ? -13.124 -1.535 19.910 1.00 97.19 120 ALA A N 1
ATOM 917 C CA . ALA A 1 120 ? -12.057 -2.116 19.106 1.00 97.19 120 ALA A CA 1
ATOM 918 C C . ALA A 1 120 ? -11.203 -0.996 18.501 1.00 97.19 120 ALA A C 1
ATOM 920 O O . ALA A 1 120 ? -11.747 0.068 18.199 1.00 97.19 120 ALA A O 1
ATOM 921 N N . PRO A 1 121 ? -9.895 -1.200 18.296 1.00 97.12 121 PRO A N 1
ATOM 922 C CA . PRO A 1 121 ? -9.043 -0.143 17.776 1.00 97.12 121 PRO A CA 1
ATOM 923 C C . PRO A 1 121 ? -9.478 0.330 16.383 1.00 97.12 121 PRO A C 1
ATOM 925 O O . PRO A 1 121 ? -9.794 -0.464 15.500 1.00 97.12 121 PRO A O 1
ATOM 928 N N . GLN A 1 122 ? -9.473 1.639 16.177 1.00 97.94 122 GLN A N 1
ATOM 929 C CA . GLN A 1 122 ? -9.605 2.284 14.880 1.00 97.94 122 GLN A CA 1
ATOM 930 C C . GLN A 1 122 ? -8.451 3.258 14.713 1.00 97.94 122 GLN A C 1
ATOM 932 O O . GLN A 1 122 ? -8.231 4.113 15.569 1.00 97.94 122 GLN A O 1
ATOM 937 N N . LEU A 1 123 ? -7.763 3.155 13.586 1.00 97.69 123 LEU A N 1
ATOM 938 C CA . LEU A 1 123 ? -6.728 4.082 13.173 1.00 97.69 123 LEU A CA 1
ATOM 939 C C . LEU A 1 123 ? -7.320 5.099 12.209 1.00 97.69 123 LEU A C 1
ATOM 941 O O . LEU A 1 123 ? -8.038 4.718 11.281 1.00 97.69 123 LEU A O 1
ATOM 945 N N . ARG A 1 124 ? -7.003 6.375 12.417 1.00 96.31 124 ARG A N 1
ATOM 946 C CA . ARG A 1 124 ? -7.331 7.463 11.493 1.00 96.31 124 ARG A CA 1
ATOM 947 C C . ARG A 1 124 ? -6.063 8.212 11.124 1.00 96.31 124 ARG A C 1
ATOM 949 O O . ARG A 1 124 ? -5.444 8.825 11.986 1.00 96.31 124 ARG A O 1
ATOM 956 N N . PHE A 1 125 ? -5.690 8.128 9.856 1.00 95.12 125 PHE A N 1
ATOM 957 C CA . PHE A 1 125 ? -4.557 8.840 9.281 1.00 95.12 125 PHE A CA 1
ATOM 958 C C . PHE A 1 125 ? -5.070 10.124 8.643 1.00 95.12 125 PHE A C 1
ATOM 960 O O . PHE A 1 125 ? -5.765 10.067 7.627 1.00 95.12 125 PHE A O 1
ATOM 967 N N . ASP A 1 126 ? -4.753 11.263 9.249 1.00 91.56 126 ASP A N 1
ATOM 968 C CA . ASP A 1 126 ? -5.162 12.564 8.727 1.00 91.56 126 ASP A CA 1
ATOM 969 C C . ASP A 1 126 ? -4.394 12.890 7.442 1.00 91.56 126 ASP A C 1
ATOM 971 O O . ASP A 1 126 ? -3.191 12.627 7.333 1.00 91.56 126 ASP A O 1
ATOM 975 N N . VAL A 1 127 ? -5.094 13.482 6.474 1.00 87.75 127 VAL A N 1
ATOM 976 C CA . VAL A 1 127 ? -4.532 13.832 5.167 1.00 87.75 127 VAL A CA 1
ATOM 977 C C . VAL A 1 127 ? -4.207 15.331 5.132 1.00 87.75 127 VAL A C 1
ATOM 979 O O . VAL A 1 127 ? -5.116 16.150 5.283 1.00 87.75 127 VAL A O 1
ATOM 982 N N . PRO A 1 128 ? -2.937 15.728 4.928 1.00 84.69 128 PRO A N 1
ATOM 983 C CA . PRO A 1 128 ? -2.572 17.111 4.640 1.00 84.69 128 PRO A CA 1
ATOM 984 C C . PRO A 1 128 ? -3.316 17.650 3.412 1.00 84.69 128 PRO A C 1
ATOM 986 O O . PRO A 1 128 ? -3.543 16.931 2.439 1.00 84.69 128 PRO A O 1
ATOM 989 N N . ALA A 1 129 ? -3.663 18.939 3.420 1.00 79.25 129 ALA A N 1
ATOM 990 C CA . ALA A 1 129 ? -4.429 19.561 2.334 1.00 79.25 129 ALA A CA 1
ATOM 991 C C . ALA A 1 129 ? -3.734 19.469 0.955 1.00 79.25 129 ALA A C 1
ATOM 993 O O . ALA A 1 129 ? -4.394 19.454 -0.085 1.00 79.25 129 ALA A O 1
ATOM 994 N N . ASP A 1 130 ? -2.405 19.386 0.940 1.00 81.50 130 ASP A N 1
ATOM 995 C CA . ASP A 1 130 ? -1.552 19.317 -0.246 1.00 81.50 130 ASP A CA 1
ATOM 996 C C . ASP A 1 130 ? -1.166 17.884 -0.670 1.00 81.50 130 ASP A C 1
ATOM 998 O O . ASP A 1 130 ? -0.533 17.704 -1.711 1.00 81.50 130 ASP A O 1
ATOM 1002 N N . ALA A 1 131 ? -1.578 16.847 0.068 1.00 84.19 131 ALA A N 1
ATOM 1003 C CA . ALA A 1 131 ? -1.135 15.467 -0.151 1.00 84.19 131 ALA A CA 1
ATOM 1004 C C . ALA A 1 131 ? -1.642 14.862 -1.473 1.00 84.19 131 ALA A C 1
ATOM 1006 O O . ALA A 1 131 ? -2.809 14.488 -1.582 1.00 84.19 131 ALA A O 1
ATOM 1007 N N . MET A 1 132 ? -0.797 14.746 -2.502 1.00 83.88 132 MET A N 1
ATOM 1008 C CA . MET A 1 132 ? -1.211 14.341 -3.862 1.00 83.88 132 MET A CA 1
ATOM 1009 C C . MET A 1 132 ? -1.729 12.895 -3.984 1.00 83.88 132 MET A C 1
ATOM 1011 O O . MET A 1 132 ? -2.710 12.646 -4.681 1.00 83.88 132 MET A O 1
ATOM 1015 N N . ALA A 1 133 ? -1.146 11.972 -3.233 1.00 90.75 133 ALA A N 1
ATOM 1016 C CA . ALA A 1 133 ? -1.597 10.594 -3.093 1.00 90.75 133 ALA A CA 1
ATOM 1017 C C . ALA A 1 133 ? -1.063 10.042 -1.773 1.00 90.75 133 ALA A C 1
ATOM 1019 O O . ALA A 1 133 ? -0.069 10.552 -1.270 1.00 90.75 133 ALA A O 1
ATOM 1020 N N . ALA A 1 134 ? -1.694 9.002 -1.238 1.00 94.50 134 ALA A N 1
ATOM 1021 C CA . ALA A 1 134 ? -1.211 8.286 -0.064 1.00 94.50 134 ALA A CA 1
ATOM 1022 C C . ALA A 1 134 ? -0.828 6.853 -0.436 1.00 94.50 134 ALA A C 1
ATOM 1024 O O . ALA A 1 134 ? -1.433 6.253 -1.326 1.00 94.50 134 ALA A O 1
ATOM 1025 N N . ALA A 1 135 ? 0.168 6.301 0.248 1.00 97.50 135 ALA A N 1
ATOM 1026 C CA . ALA A 1 135 ? 0.508 4.891 0.155 1.00 97.50 135 ALA A CA 1
ATOM 1027 C C . ALA A 1 135 ? 0.516 4.248 1.543 1.00 97.50 135 ALA A C 1
ATOM 1029 O O . ALA A 1 135 ? 1.003 4.845 2.505 1.00 97.50 135 ALA A O 1
ATOM 1030 N N . PHE A 1 136 ? 0.009 3.019 1.628 1.00 98.38 136 PHE A N 1
ATOM 1031 C CA . PHE A 1 136 ? 0.027 2.202 2.839 1.00 98.38 136 PHE A CA 1
ATOM 1032 C C . PHE A 1 136 ? 0.537 0.807 2.519 1.00 98.38 136 PHE A C 1
ATOM 1034 O O . PHE A 1 136 ? -0.011 0.142 1.643 1.00 98.38 136 PHE A O 1
ATOM 1041 N N . LEU A 1 137 ? 1.546 0.346 3.248 1.00 98.31 137 LEU A N 1
ATOM 1042 C CA . LEU A 1 137 ? 1.968 -1.049 3.235 1.00 98.31 137 LEU A CA 1
ATOM 1043 C C . LEU A 1 137 ? 1.301 -1.755 4.408 1.00 98.31 137 LEU A C 1
ATOM 1045 O O . LEU A 1 137 ? 1.368 -1.256 5.522 1.00 98.31 137 LEU A O 1
ATOM 1049 N N . VAL A 1 138 ? 0.696 -2.912 4.167 1.00 98.06 138 VAL A N 1
ATOM 1050 C CA . VAL A 1 138 ? 0.147 -3.801 5.194 1.00 98.06 138 VAL A CA 1
ATOM 1051 C C . VAL A 1 138 ? 0.832 -5.150 5.050 1.00 98.06 138 VAL A C 1
ATOM 1053 O O . VAL A 1 138 ? 0.781 -5.752 3.978 1.00 98.06 138 VAL A O 1
ATOM 1056 N N . SER A 1 139 ? 1.468 -5.644 6.106 1.00 96.50 139 SER A N 1
ATOM 1057 C CA . SER A 1 139 ? 2.149 -6.939 6.082 1.00 96.50 139 SER A CA 1
ATOM 1058 C C . SER A 1 139 ? 1.885 -7.739 7.350 1.00 96.50 139 SER A C 1
ATOM 1060 O O . SER A 1 139 ? 1.766 -7.177 8.434 1.00 96.50 139 SER A O 1
ATOM 1062 N N . LEU A 1 140 ? 1.802 -9.059 7.186 1.00 93.94 140 LEU A N 1
ATOM 1063 C CA . LEU A 1 140 ? 1.808 -10.046 8.269 1.00 93.94 140 LEU A CA 1
ATOM 1064 C C . LEU A 1 140 ? 3.157 -10.784 8.353 1.00 93.94 140 LEU A C 1
ATOM 1066 O O . LEU A 1 140 ? 3.317 -11.709 9.146 1.00 93.94 140 LEU A O 1
ATOM 1070 N N . HIS A 1 141 ? 4.110 -10.435 7.487 1.00 91.88 141 HIS A N 1
ATOM 1071 C CA . HIS A 1 141 ? 5.399 -11.103 7.388 1.00 91.88 141 HIS A CA 1
ATOM 1072 C C . HIS A 1 141 ? 6.429 -10.384 8.260 1.00 91.88 141 HIS A C 1
ATOM 1074 O O . HIS A 1 141 ? 6.610 -9.171 8.158 1.00 91.88 141 HIS A O 1
ATOM 1080 N N . ALA A 1 142 ? 7.145 -11.153 9.082 1.00 89.19 142 ALA A N 1
ATOM 1081 C CA . ALA A 1 142 ? 8.135 -10.626 10.020 1.00 89.19 142 ALA A CA 1
ATOM 1082 C C . ALA A 1 142 ? 9.275 -9.846 9.337 1.00 89.19 142 ALA A C 1
ATOM 1084 O O . ALA A 1 142 ? 9.821 -8.923 9.936 1.00 89.19 142 ALA A O 1
ATOM 1085 N N . ASP A 1 143 ? 9.596 -10.165 8.081 1.00 90.25 143 ASP A N 1
ATOM 1086 C CA . ASP A 1 143 ? 10.633 -9.475 7.296 1.00 90.25 143 ASP A CA 1
ATOM 1087 C C . ASP A 1 143 ? 10.272 -8.006 7.005 1.00 90.25 143 ASP A C 1
ATOM 1089 O O . ASP A 1 143 ? 11.146 -7.165 6.793 1.00 90.25 143 ASP A O 1
ATOM 1093 N N . TYR A 1 144 ? 8.978 -7.684 7.059 1.00 93.44 144 TYR A N 1
ATOM 1094 C CA . TYR A 1 144 ? 8.444 -6.335 6.890 1.00 93.44 144 TYR A CA 1
ATOM 1095 C C . TYR A 1 144 ? 8.055 -5.680 8.215 1.00 93.44 144 TYR A C 1
ATOM 1097 O O . TYR A 1 144 ? 7.478 -4.589 8.211 1.00 93.44 144 TYR A O 1
ATOM 1105 N N . ALA A 1 145 ? 8.381 -6.302 9.352 1.00 90.44 145 ALA A N 1
ATOM 1106 C CA . ALA A 1 145 ? 8.286 -5.622 10.631 1.00 90.44 145 ALA A CA 1
ATOM 1107 C C . ALA A 1 145 ? 9.153 -4.359 10.566 1.00 90.44 145 ALA A C 1
ATOM 1109 O O . ALA A 1 145 ? 10.341 -4.429 10.254 1.00 90.44 145 ALA A O 1
ATOM 1110 N N . GLN A 1 146 ? 8.553 -3.203 10.851 1.00 92.00 146 GLN A N 1
ATOM 1111 C CA . GLN A 1 146 ? 9.226 -1.901 10.785 1.00 92.00 146 GLN A CA 1
ATOM 1112 C C . GLN A 1 146 ? 9.646 -1.453 9.375 1.00 92.00 146 GLN A C 1
ATOM 1114 O O . GLN A 1 146 ? 10.449 -0.530 9.251 1.00 92.00 146 GLN A O 1
ATOM 1119 N N . ALA A 1 147 ? 9.099 -2.049 8.309 1.00 95.88 147 ALA A N 1
ATOM 1120 C CA . ALA A 1 147 ? 9.295 -1.522 6.961 1.00 95.88 147 ALA A CA 1
ATOM 1121 C C . ALA A 1 147 ? 8.750 -0.087 6.849 1.00 95.88 147 ALA A C 1
ATOM 1123 O O . ALA A 1 147 ? 7.736 0.250 7.464 1.00 95.88 147 ALA A O 1
ATOM 1124 N N . ARG A 1 148 ? 9.392 0.757 6.041 1.00 97.25 148 ARG A N 1
ATOM 1125 C CA . ARG A 1 148 ? 9.037 2.176 5.884 1.00 97.25 148 ARG A CA 1
ATOM 1126 C C . ARG A 1 148 ? 8.830 2.521 4.423 1.00 97.25 148 ARG A C 1
ATOM 1128 O O . ARG A 1 148 ? 9.619 2.119 3.575 1.00 97.25 148 ARG A O 1
ATOM 1135 N N . ILE A 1 149 ? 7.813 3.326 4.126 1.00 97.38 149 ILE A N 1
ATOM 1136 C CA . ILE A 1 149 ? 7.688 3.964 2.812 1.00 97.38 149 ILE A CA 1
ATOM 1137 C C . ILE A 1 149 ? 8.551 5.226 2.838 1.00 97.38 149 ILE A C 1
ATOM 1139 O O . ILE A 1 149 ? 8.124 6.266 3.325 1.00 97.38 149 ILE A O 1
ATOM 1143 N N . VAL A 1 150 ? 9.778 5.130 2.327 1.00 96.06 150 VAL A N 1
ATOM 1144 C CA . VAL A 1 150 ? 10.750 6.244 2.328 1.00 96.06 150 VAL A CA 1
ATOM 1145 C C . VAL A 1 150 ? 10.595 7.166 1.123 1.00 96.06 150 VAL A C 1
ATOM 1147 O O . VAL A 1 150 ? 11.158 8.262 1.079 1.00 96.06 150 VAL A O 1
ATOM 1150 N N . ARG A 1 151 ? 9.844 6.725 0.110 1.00 95.31 151 ARG A N 1
ATOM 1151 C CA . ARG A 1 151 ? 9.488 7.557 -1.036 1.00 95.31 151 ARG A CA 1
ATOM 1152 C C . ARG A 1 151 ? 8.189 7.102 -1.666 1.00 95.31 151 ARG A C 1
ATOM 1154 O O . ARG A 1 151 ? 8.001 5.920 -1.936 1.00 95.31 151 ARG A O 1
ATOM 1161 N N . HIS A 1 152 ? 7.350 8.073 -1.999 1.00 95.69 152 HIS A N 1
ATOM 1162 C CA . HIS A 1 152 ? 6.175 7.890 -2.837 1.00 95.69 152 HIS A CA 1
ATOM 1163 C C . HIS A 1 152 ? 6.136 9.011 -3.868 1.00 95.69 152 HIS A C 1
ATOM 1165 O O . HIS A 1 152 ? 6.057 10.185 -3.517 1.00 95.69 152 HIS A O 1
ATOM 1171 N N . LEU A 1 153 ? 6.252 8.650 -5.142 1.00 93.69 153 LEU A N 1
ATOM 1172 C CA . LEU A 1 153 ? 6.137 9.572 -6.263 1.00 93.69 153 LEU A CA 1
ATOM 1173 C C . LEU A 1 153 ? 4.901 9.207 -7.076 1.00 93.69 153 LEU A C 1
ATOM 1175 O O . LEU A 1 153 ? 4.629 8.031 -7.317 1.00 93.69 153 LEU A O 1
ATOM 1179 N N . GLN A 1 154 ? 4.192 10.227 -7.541 1.00 92.38 154 GLN A N 1
ATOM 1180 C CA . GLN A 1 154 ? 3.065 10.086 -8.449 1.00 92.38 154 GLN A CA 1
ATOM 1181 C C . GLN A 1 154 ? 3.291 10.964 -9.681 1.00 92.38 154 GLN A C 1
ATOM 1183 O O . GLN A 1 154 ? 3.783 12.088 -9.570 1.00 92.38 154 GLN A O 1
ATOM 1188 N N . GLN A 1 155 ? 2.935 10.450 -10.855 1.00 90.62 155 GLN A N 1
ATOM 1189 C CA . GLN A 1 155 ? 2.885 11.213 -12.102 1.00 90.62 155 GLN A CA 1
ATOM 1190 C C . GLN A 1 155 ? 1.430 11.537 -12.477 1.00 90.62 155 GLN A C 1
ATOM 1192 O O . GLN A 1 155 ? 0.488 10.885 -12.030 1.00 90.62 155 GLN A O 1
ATOM 1197 N N . ASN A 1 156 ? 1.239 12.557 -13.320 1.00 83.44 156 ASN A N 1
ATOM 1198 C CA . ASN A 1 156 ? -0.091 13.062 -13.705 1.00 83.44 156 ASN A CA 1
ATOM 1199 C C . ASN A 1 156 ? -0.974 12.034 -14.432 1.00 83.44 156 ASN A C 1
ATOM 1201 O O . ASN A 1 156 ? -2.178 12.232 -14.549 1.00 83.44 156 ASN A O 1
ATOM 1205 N N . ASP A 1 157 ? -0.381 10.968 -14.957 1.00 83.56 157 ASP A N 1
ATOM 1206 C CA . ASP A 1 157 ? -1.068 9.871 -15.635 1.00 83.56 157 ASP A CA 1
ATOM 1207 C C . ASP A 1 157 ? -1.549 8.769 -14.674 1.00 83.56 157 ASP A C 1
ATOM 1209 O O . ASP A 1 157 ? -2.051 7.739 -15.120 1.00 83.56 157 ASP A O 1
ATOM 1213 N N . GLY A 1 158 ? -1.421 8.986 -13.361 1.00 88.44 158 GLY A N 1
ATOM 1214 C CA . GLY A 1 158 ? -1.801 8.017 -12.336 1.00 88.44 158 GLY A CA 1
ATOM 1215 C C . GLY A 1 158 ? -0.751 6.934 -12.107 1.00 88.44 158 GLY A C 1
ATOM 1216 O O . GLY A 1 158 ? -1.025 5.975 -11.391 1.00 88.44 158 GLY A O 1
ATOM 1217 N N . ALA A 1 159 ? 0.445 7.058 -12.691 1.00 93.69 159 ALA A N 1
ATOM 1218 C CA . ALA A 1 159 ? 1.546 6.167 -12.370 1.00 93.69 159 ALA A CA 1
ATOM 1219 C C . ALA A 1 159 ? 2.108 6.478 -10.976 1.00 93.69 159 ALA A C 1
ATOM 1221 O O . ALA A 1 159 ? 2.232 7.640 -10.575 1.00 93.69 159 ALA A O 1
ATOM 1222 N N . HIS A 1 160 ? 2.493 5.431 -10.255 1.00 96.25 160 HIS A N 1
ATOM 1223 C CA . HIS A 1 160 ? 3.061 5.511 -8.919 1.00 96.25 160 HIS A CA 1
ATOM 1224 C C . HIS A 1 160 ? 4.397 4.785 -8.852 1.00 96.25 160 HIS A C 1
ATOM 1226 O O . HIS A 1 160 ? 4.575 3.715 -9.434 1.00 96.25 160 HIS A O 1
ATOM 1232 N N . LEU A 1 161 ? 5.310 5.349 -8.071 1.00 96.75 161 LEU A N 1
ATOM 1233 C CA . LEU A 1 161 ? 6.528 4.694 -7.638 1.00 96.75 161 LEU A CA 1
ATOM 1234 C C . LEU A 1 161 ? 6.611 4.771 -6.119 1.00 96.75 161 LEU A C 1
ATOM 1236 O O . LEU A 1 161 ? 6.523 5.855 -5.541 1.00 96.75 161 LEU A O 1
ATOM 1240 N N . VAL A 1 162 ? 6.802 3.622 -5.484 1.00 97.81 162 VAL A N 1
ATOM 1241 C CA . VAL A 1 162 ? 6.988 3.490 -4.041 1.00 97.81 162 VAL A CA 1
ATOM 1242 C C . VAL A 1 162 ? 8.334 2.836 -3.774 1.00 97.81 162 VAL A C 1
ATOM 1244 O O . VAL A 1 162 ? 8.645 1.801 -4.359 1.00 97.81 162 VAL A O 1
ATOM 1247 N N . VAL A 1 163 ? 9.122 3.451 -2.895 1.00 97.38 163 VAL A N 1
ATOM 1248 C CA . VAL A 1 163 ? 10.363 2.879 -2.367 1.00 97.38 163 VAL A CA 1
ATOM 1249 C C . VAL A 1 163 ? 10.133 2.516 -0.911 1.00 97.38 163 VAL A C 1
ATOM 1251 O O . VAL A 1 163 ? 9.719 3.358 -0.107 1.00 97.38 163 VAL A O 1
ATOM 1254 N N . LEU A 1 164 ? 10.400 1.255 -0.601 1.00 97.31 164 LEU A N 1
ATOM 1255 C CA . LEU A 1 164 ? 10.325 0.679 0.725 1.00 97.31 164 LEU A CA 1
ATOM 1256 C C . LEU A 1 164 ? 11.738 0.487 1.267 1.00 97.31 164 LEU A C 1
ATOM 1258 O O . LEU A 1 164 ? 12.586 -0.098 0.597 1.00 97.31 164 LEU A O 1
ATOM 1262 N N . GLU A 1 165 ? 11.964 0.934 2.492 1.00 96.19 165 GLU A N 1
ATOM 1263 C CA . GLU A 1 165 ? 13.102 0.516 3.302 1.00 96.19 165 GLU A CA 1
ATOM 1264 C C . GLU A 1 165 ? 12.644 -0.654 4.175 1.00 96.19 165 GLU A C 1
ATOM 1266 O O . GLU A 1 165 ? 11.646 -0.559 4.892 1.00 96.19 165 GLU A O 1
ATOM 1271 N N . THR A 1 166 ? 13.349 -1.775 4.082 1.00 94.44 166 THR A N 1
ATOM 1272 C CA . THR A 1 166 ? 13.114 -2.989 4.870 1.00 94.44 166 THR A CA 1
ATOM 1273 C C . THR A 1 166 ? 14.379 -3.333 5.649 1.00 94.44 166 THR A C 1
ATOM 1275 O O . THR A 1 166 ? 15.438 -2.738 5.439 1.00 94.44 166 THR A O 1
ATOM 1278 N N . ARG A 1 167 ? 14.303 -4.329 6.534 1.00 90.38 167 ARG A N 1
ATOM 1279 C CA . ARG A 1 167 ? 15.480 -4.803 7.271 1.00 90.38 167 ARG A CA 1
ATOM 1280 C C . ARG A 1 167 ? 16.598 -5.311 6.351 1.00 90.38 167 ARG A C 1
ATOM 1282 O O . ARG A 1 167 ? 17.772 -5.134 6.674 1.00 90.38 167 ARG A O 1
ATOM 1289 N N . ASP A 1 168 ? 16.230 -5.940 5.238 1.00 89.06 168 ASP A N 1
ATOM 1290 C CA . ASP A 1 168 ? 17.164 -6.642 4.351 1.00 89.06 168 ASP A CA 1
ATOM 1291 C C . ASP A 1 168 ? 17.626 -5.796 3.158 1.00 89.06 168 ASP A C 1
ATOM 1293 O O . ASP A 1 168 ? 18.506 -6.214 2.398 1.00 89.06 168 ASP A O 1
ATOM 1297 N N . GLY A 1 169 ? 17.075 -4.591 3.011 1.00 93.25 169 GLY A N 1
ATOM 1298 C CA . GLY A 1 169 ? 17.448 -3.657 1.962 1.00 93.25 169 GLY A CA 1
ATOM 1299 C C . GLY A 1 169 ? 16.275 -2.827 1.467 1.00 93.25 169 GLY A C 1
ATOM 1300 O O . GLY A 1 169 ? 15.321 -2.542 2.191 1.00 93.25 169 GLY A O 1
ATOM 1301 N N . GLU A 1 170 ? 16.369 -2.428 0.209 1.00 95.12 170 GLU A N 1
ATOM 1302 C CA . GLU A 1 170 ? 15.406 -1.549 -0.439 1.00 95.12 170 GLU A CA 1
ATOM 1303 C C . GLU A 1 170 ? 14.510 -2.356 -1.381 1.00 95.12 170 GLU A C 1
ATOM 1305 O O . GLU A 1 170 ? 14.969 -3.289 -2.045 1.00 95.12 170 GLU A O 1
ATOM 1310 N N . GLU A 1 171 ? 13.235 -1.993 -1.476 1.00 96.62 171 GLU A N 1
ATOM 1311 C CA . GLU A 1 171 ? 12.321 -2.560 -2.466 1.00 96.62 171 GLU A CA 1
ATOM 1312 C C . GLU A 1 171 ? 11.602 -1.463 -3.232 1.00 96.62 171 GLU A C 1
ATOM 1314 O O . GLU A 1 171 ? 11.164 -0.466 -2.657 1.00 96.62 171 GLU A O 1
ATOM 1319 N N . TRP A 1 172 ? 11.486 -1.625 -4.546 1.00 97.19 172 TRP A N 1
ATOM 1320 C CA . TRP A 1 172 ? 10.807 -0.669 -5.414 1.00 97.19 172 TRP A CA 1
ATOM 1321 C C . TRP A 1 172 ? 9.560 -1.306 -5.983 1.00 97.19 172 TRP A C 1
ATOM 1323 O O . TRP A 1 172 ? 9.609 -2.414 -6.515 1.00 97.19 172 TRP A O 1
ATOM 1333 N N . LEU A 1 173 ? 8.461 -0.568 -5.940 1.00 97.62 173 LEU A N 1
ATOM 1334 C CA . LEU A 1 173 ? 7.223 -0.931 -6.600 1.00 97.62 173 LEU A CA 1
ATOM 1335 C C . LEU A 1 173 ? 6.810 0.187 -7.549 1.00 97.62 173 LEU A C 1
ATOM 1337 O O . LEU A 1 173 ? 6.702 1.347 -7.159 1.00 97.62 173 LEU A O 1
ATOM 1341 N N . VAL A 1 174 ? 6.571 -0.176 -8.804 1.00 96.81 174 VAL A N 1
ATOM 1342 C CA . VAL A 1 174 ? 6.121 0.729 -9.856 1.00 96.81 174 VAL A CA 1
ATOM 1343 C C . VAL A 1 174 ? 4.789 0.245 -10.385 1.00 96.81 174 VAL A C 1
ATOM 1345 O O . VAL A 1 174 ? 4.701 -0.862 -10.904 1.00 96.81 174 VAL A O 1
ATOM 1348 N N . TYR A 1 175 ? 3.776 1.097 -10.292 1.00 96.44 175 TYR A N 1
ATOM 1349 C CA . TYR A 1 175 ? 2.476 0.903 -10.916 1.00 96.44 175 TYR A CA 1
ATOM 1350 C C . TYR A 1 175 ? 2.290 1.916 -12.049 1.00 96.44 175 TYR A C 1
ATOM 1352 O O . TYR A 1 175 ? 2.486 3.115 -11.853 1.00 96.44 175 TYR A O 1
ATOM 1360 N N . GLN A 1 176 ? 1.932 1.440 -13.238 1.00 94.25 176 GLN A N 1
ATOM 1361 C CA . GLN A 1 176 ? 1.792 2.229 -14.459 1.00 94.25 176 GLN A CA 1
ATOM 1362 C C . GLN A 1 176 ? 0.508 1.809 -15.196 1.00 94.25 176 GLN A C 1
ATOM 1364 O O . GLN A 1 176 ? 0.531 0.850 -15.967 1.00 94.25 176 GLN A O 1
ATOM 1369 N N . PRO A 1 177 ? -0.626 2.510 -14.994 1.00 89.31 177 PRO A N 1
ATOM 1370 C CA . PRO A 1 177 ? -1.868 2.207 -15.718 1.00 89.31 177 PRO A CA 1
ATOM 1371 C C . PRO A 1 177 ? -1.732 2.459 -17.225 1.00 89.31 177 PRO A C 1
ATOM 1373 O O . PRO A 1 177 ? -2.410 1.843 -18.046 1.00 89.31 177 PRO A O 1
ATOM 1376 N N . VAL A 1 178 ? -0.844 3.385 -17.587 1.00 87.88 178 VAL A N 1
ATOM 1377 C CA . VAL A 1 178 ? -0.458 3.705 -18.955 1.00 87.88 178 VAL A CA 1
ATOM 1378 C C . VAL A 1 178 ? 1.057 3.822 -19.031 1.00 87.88 178 VAL A C 1
ATOM 1380 O O . VAL A 1 178 ? 1.724 4.132 -18.042 1.00 87.88 178 VAL A O 1
ATOM 1383 N N . LYS A 1 179 ? 1.606 3.600 -20.227 1.00 84.31 179 LYS A N 1
ATOM 1384 C CA . LYS A 1 179 ? 3.037 3.759 -20.478 1.00 84.31 179 LYS A CA 1
ATOM 1385 C C . LYS A 1 179 ? 3.465 5.191 -20.165 1.00 84.31 179 LYS A C 1
ATOM 1387 O O . LYS A 1 179 ? 3.043 6.123 -20.851 1.00 84.31 179 LYS A O 1
ATOM 1392 N N . CYS A 1 180 ? 4.330 5.342 -19.170 1.00 82.38 180 CYS A N 1
ATOM 1393 C CA . CYS A 1 180 ? 4.794 6.644 -18.714 1.00 82.38 180 CYS A CA 1
ATOM 1394 C C . CYS A 1 180 ? 6.278 6.875 -19.021 1.00 82.38 180 CYS A C 1
ATOM 1396 O O . CYS A 1 180 ? 6.974 6.041 -19.611 1.00 82.38 180 CYS A O 1
ATOM 1398 N N . LYS A 1 181 ? 6.760 8.071 -18.674 1.00 84.81 181 LYS A N 1
ATOM 1399 C CA . LYS A 1 181 ? 8.175 8.419 -18.822 1.00 84.81 181 LYS A CA 1
ATOM 1400 C C . LYS A 1 181 ? 9.010 7.675 -17.784 1.00 84.81 181 LYS A C 1
ATOM 1402 O O . LYS A 1 181 ? 8.524 7.314 -16.716 1.00 84.81 181 LYS A O 1
ATOM 1407 N N . ALA A 1 182 ? 10.296 7.521 -18.089 1.00 90.12 182 ALA A N 1
ATOM 1408 C CA . ALA A 1 182 ? 11.256 6.957 -17.155 1.00 90.12 182 ALA A CA 1
ATOM 1409 C C . ALA A 1 182 ? 11.223 7.695 -15.807 1.00 90.12 182 ALA A C 1
ATOM 1411 O O . ALA A 1 182 ? 11.192 8.929 -15.756 1.00 90.12 182 ALA A O 1
ATOM 1412 N N . TRP A 1 183 ? 11.266 6.928 -14.725 1.00 92.44 183 TRP A N 1
ATOM 1413 C CA . TRP A 1 183 ? 11.386 7.445 -13.374 1.00 92.44 183 TRP A CA 1
ATOM 1414 C C . TRP A 1 183 ? 12.829 7.850 -13.094 1.00 92.44 183 TRP A C 1
ATOM 1416 O O . TRP A 1 183 ? 13.768 7.156 -13.487 1.00 92.44 183 TRP A O 1
ATOM 1426 N N . GLN A 1 184 ? 12.995 8.970 -12.394 1.00 90.75 184 GLN A N 1
ATOM 1427 C CA . GLN A 1 184 ? 14.290 9.445 -11.919 1.00 90.75 184 GLN A CA 1
ATOM 1428 C C . GLN A 1 184 ? 14.348 9.285 -10.402 1.00 90.75 184 GLN A C 1
ATOM 1430 O O . GLN A 1 184 ? 13.554 9.885 -9.676 1.00 90.75 184 GLN A O 1
ATOM 1435 N N . LEU A 1 185 ? 15.277 8.458 -9.935 1.00 86.69 185 LEU A N 1
ATOM 1436 C CA . LEU A 1 185 ? 15.492 8.144 -8.529 1.00 86.69 185 LEU A CA 1
ATOM 1437 C C . LEU A 1 185 ? 16.958 8.381 -8.189 1.00 86.69 185 LEU A C 1
ATOM 1439 O O . LEU A 1 185 ? 17.789 7.524 -8.465 1.00 86.69 185 LEU A O 1
ATOM 1443 N N . HIS A 1 186 ? 17.271 9.524 -7.572 1.00 79.06 186 HIS A N 1
ATOM 1444 C CA . HIS A 1 186 ? 18.656 9.919 -7.281 1.00 79.06 186 HIS A CA 1
ATOM 1445 C C . HIS A 1 186 ? 19.554 9.800 -8.526 1.00 79.06 186 HIS A C 1
ATOM 1447 O O . HIS A 1 186 ? 19.403 10.593 -9.453 1.00 79.06 186 HIS A O 1
ATOM 1453 N N . ASP A 1 187 ? 20.416 8.780 -8.553 1.00 82.06 187 ASP A N 1
ATOM 1454 C CA . ASP A 1 187 ? 21.404 8.499 -9.597 1.00 82.06 187 ASP A CA 1
ATOM 1455 C C . ASP A 1 187 ? 20.960 7.376 -10.558 1.00 82.06 187 ASP A C 1
ATOM 1457 O O . ASP A 1 187 ? 21.728 6.930 -11.412 1.00 82.06 187 ASP A O 1
ATOM 1461 N N . ALA A 1 188 ? 19.722 6.892 -10.428 1.00 88.81 188 ALA A N 1
ATOM 1462 C CA . ALA A 1 188 ? 19.154 5.828 -11.241 1.00 88.81 188 ALA A CA 1
ATOM 1463 C C . ALA A 1 188 ? 18.002 6.337 -12.116 1.00 88.81 188 ALA A C 1
ATOM 1465 O O . ALA A 1 188 ? 17.049 6.965 -11.651 1.00 88.81 188 ALA A O 1
ATOM 1466 N N . THR A 1 189 ? 18.061 5.992 -13.400 1.00 94.44 189 THR A N 1
ATOM 1467 C CA . THR A 1 189 ? 16.925 6.104 -14.316 1.00 94.44 189 THR A CA 1
ATOM 1468 C C . THR A 1 189 ? 16.283 4.731 -14.477 1.00 94.44 189 THR A C 1
ATOM 1470 O O . THR A 1 189 ? 16.949 3.788 -14.901 1.00 94.44 189 THR A O 1
ATOM 1473 N N . LEU A 1 190 ? 14.991 4.628 -14.175 1.00 95.38 190 LEU A N 1
ATOM 1474 C CA . LEU A 1 190 ? 14.195 3.414 -14.335 1.00 95.38 190 LEU A CA 1
ATOM 1475 C C . LEU A 1 190 ? 13.204 3.595 -15.486 1.00 95.38 190 LEU A C 1
ATOM 1477 O O . LEU A 1 190 ? 12.301 4.426 -15.410 1.00 95.38 190 LEU A O 1
ATOM 1481 N N . SER A 1 191 ? 13.343 2.793 -16.537 1.00 95.06 191 SER A N 1
ATOM 1482 C CA . SER A 1 191 ? 12.354 2.699 -17.616 1.00 95.06 191 SER A CA 1
ATOM 1483 C C . SER A 1 191 ? 11.697 1.331 -17.569 1.00 95.06 191 SER A C 1
ATOM 1485 O O . SER A 1 191 ? 12.391 0.324 -17.631 1.00 95.06 191 SER A O 1
ATOM 1487 N N . PHE A 1 192 ? 10.374 1.288 -17.489 1.00 93.88 192 PHE A N 1
ATOM 1488 C CA . PHE A 1 192 ? 9.606 0.049 -17.474 1.00 93.88 192 PHE A CA 1
ATOM 1489 C C . PHE A 1 192 ? 8.471 0.159 -18.493 1.00 93.88 192 PHE A C 1
ATOM 1491 O O . PHE A 1 192 ? 7.864 1.219 -18.633 1.00 93.88 192 PHE A O 1
ATOM 1498 N N . ASP A 1 193 ? 8.252 -0.913 -19.244 1.00 92.69 193 ASP A N 1
ATOM 1499 C CA . ASP A 1 193 ? 7.142 -1.072 -20.176 1.00 92.69 193 ASP A CA 1
ATOM 1500 C C . ASP A 1 193 ? 6.291 -2.231 -19.666 1.00 92.69 193 ASP A C 1
ATOM 1502 O O . ASP A 1 193 ? 6.632 -3.392 -19.882 1.00 92.69 193 ASP A O 1
ATOM 1506 N N . GLY A 1 194 ? 5.245 -1.912 -18.908 1.00 91.69 194 GLY A N 1
ATOM 1507 C CA . GLY A 1 194 ? 4.328 -2.871 -18.303 1.00 91.69 194 GLY A CA 1
ATOM 1508 C C . GLY A 1 194 ? 3.357 -2.196 -17.343 1.00 91.69 194 GLY A C 1
ATOM 1509 O O . GLY A 1 194 ? 3.275 -0.972 -17.308 1.00 91.69 194 GLY A O 1
ATOM 1510 N N . VAL A 1 195 ? 2.610 -2.993 -16.575 1.00 92.88 195 VAL A N 1
ATOM 1511 C CA . VAL A 1 195 ? 1.565 -2.474 -15.672 1.00 92.88 195 VAL A CA 1
ATOM 1512 C C . VAL A 1 195 ? 2.064 -2.360 -14.237 1.00 92.88 195 VAL A C 1
ATOM 1514 O O . VAL A 1 195 ? 1.818 -1.365 -13.560 1.00 92.88 195 VAL A O 1
ATOM 1517 N N . LEU A 1 196 ? 2.759 -3.387 -13.754 1.00 95.38 196 LEU A N 1
ATOM 1518 C CA . LEU A 1 196 ? 3.265 -3.441 -12.387 1.00 95.38 196 LEU A CA 1
ATOM 1519 C C . LEU A 1 196 ? 4.654 -4.072 -12.380 1.00 95.38 196 LEU A C 1
ATOM 1521 O O . LEU A 1 196 ? 4.878 -5.080 -13.045 1.00 95.38 196 LEU A O 1
ATOM 1525 N N . LEU A 1 197 ? 5.566 -3.500 -11.610 1.00 95.62 197 LEU A N 1
ATOM 1526 C CA . LEU A 1 197 ? 6.913 -4.004 -11.381 1.00 95.62 197 LEU A CA 1
ATOM 1527 C C . LEU A 1 197 ? 7.201 -3.940 -9.886 1.00 95.62 197 LEU A C 1
ATOM 1529 O O . LEU A 1 197 ? 6.965 -2.913 -9.257 1.00 95.62 197 LEU A O 1
ATOM 1533 N N . TRP A 1 198 ? 7.740 -5.018 -9.336 1.00 97.19 198 TRP A N 1
ATOM 1534 C CA . TRP A 1 198 ? 8.309 -5.065 -7.999 1.00 97.19 198 TRP A CA 1
ATOM 1535 C C . TRP A 1 198 ? 9.743 -5.583 -8.081 1.00 97.19 198 TRP A C 1
ATOM 1537 O O . TRP A 1 198 ? 10.040 -6.534 -8.807 1.00 97.19 198 TRP A O 1
ATOM 1547 N N . MET A 1 199 ? 10.638 -4.929 -7.354 1.00 95.69 199 MET A N 1
ATOM 1548 C CA . MET A 1 199 ? 12.062 -5.229 -7.318 1.00 95.69 199 MET A CA 1
ATOM 1549 C C . MET A 1 199 ? 12.541 -5.211 -5.877 1.00 95.69 199 MET A C 1
ATOM 1551 O O . MET A 1 199 ? 12.238 -4.271 -5.147 1.00 95.69 199 MET A O 1
ATOM 1555 N N . ARG A 1 200 ? 13.342 -6.203 -5.499 1.00 94.81 200 ARG A N 1
ATOM 1556 C CA . ARG A 1 200 ? 14.016 -6.266 -4.202 1.00 94.81 200 ARG A CA 1
ATOM 1557 C C . ARG A 1 200 ? 15.518 -6.171 -4.404 1.00 94.81 200 ARG A C 1
ATOM 1559 O O . ARG A 1 200 ? 16.097 -6.934 -5.182 1.00 94.81 200 ARG A O 1
ATOM 1566 N N . PHE A 1 201 ? 16.153 -5.264 -3.677 1.00 93.31 201 PHE A N 1
ATOM 1567 C CA . PHE A 1 201 ? 17.590 -5.041 -3.702 1.00 93.31 201 PHE A CA 1
ATOM 1568 C C . PHE A 1 201 ? 18.220 -5.605 -2.430 1.00 93.31 201 PHE A C 1
ATOM 1570 O O . PHE A 1 201 ? 17.804 -5.282 -1.323 1.00 93.31 201 PHE A O 1
ATOM 1577 N N . GLY A 1 202 ? 19.237 -6.445 -2.601 1.00 89.88 202 GLY A N 1
ATOM 1578 C CA . GLY A 1 202 ? 20.077 -6.934 -1.513 1.00 89.88 202 GLY A CA 1
ATOM 1579 C C . GLY A 1 202 ? 21.437 -6.236 -1.486 1.00 89.88 202 GLY A C 1
ATOM 1580 O O . GLY A 1 202 ? 21.727 -5.334 -2.274 1.00 89.88 202 GLY A O 1
ATOM 1581 N N . SER A 1 203 ? 22.331 -6.724 -0.627 1.00 87.44 203 SER A N 1
ATOM 1582 C CA . SER A 1 203 ? 23.685 -6.173 -0.437 1.00 87.44 203 SER A CA 1
ATOM 1583 C C . SER A 1 203 ? 24.551 -6.127 -1.704 1.00 87.44 203 SER A C 1
ATOM 1585 O O . SER A 1 203 ? 25.500 -5.349 -1.773 1.00 87.44 203 SER A O 1
ATOM 1587 N N . SER A 1 204 ? 24.240 -6.949 -2.710 1.00 86.12 204 SER A N 1
ATOM 1588 C CA . SER A 1 204 ? 24.980 -7.030 -3.972 1.00 86.12 204 SER A CA 1
ATOM 1589 C C . SER A 1 204 ? 24.245 -6.434 -5.180 1.00 86.12 204 SER A C 1
ATOM 1591 O O . SER A 1 204 ? 24.664 -6.693 -6.305 1.00 86.12 204 SER A O 1
ATOM 1593 N N . GLY A 1 205 ? 23.149 -5.696 -4.983 1.00 89.62 205 GLY A N 1
ATOM 1594 C CA . GLY A 1 205 ? 22.320 -5.140 -6.062 1.00 89.62 205 GLY A CA 1
ATOM 1595 C C . GLY A 1 205 ? 20.949 -5.813 -6.175 1.00 89.62 205 GLY A C 1
ATOM 1596 O O . GLY A 1 205 ? 20.430 -6.328 -5.187 1.00 89.62 205 GLY A O 1
ATOM 1597 N N . LEU A 1 206 ? 20.351 -5.795 -7.371 1.00 91.69 206 LEU A N 1
ATOM 1598 C CA . LEU A 1 206 ? 19.024 -6.375 -7.612 1.00 91.69 206 LEU A CA 1
ATOM 1599 C C . LEU A 1 206 ? 19.040 -7.890 -7.341 1.00 91.69 206 LEU A C 1
ATOM 1601 O O . LEU A 1 206 ? 19.773 -8.630 -7.998 1.00 91.69 206 LEU A O 1
ATOM 1605 N N . ALA A 1 207 ? 18.244 -8.330 -6.368 1.00 91.50 207 ALA A N 1
ATOM 1606 C CA . ALA A 1 207 ? 18.177 -9.717 -5.914 1.00 91.50 207 ALA A CA 1
ATOM 1607 C C . ALA A 1 207 ? 16.971 -10.454 -6.509 1.00 91.50 207 ALA A C 1
ATOM 1609 O O . ALA A 1 207 ? 17.105 -11.576 -6.999 1.00 91.50 207 ALA A O 1
ATOM 1610 N N . GLU A 1 208 ? 15.806 -9.808 -6.508 1.00 92.19 208 GLU A N 1
ATOM 1611 C CA . GLU A 1 208 ? 14.565 -10.390 -7.015 1.00 92.19 208 GLU A CA 1
ATOM 1612 C C . GLU A 1 208 ? 13.787 -9.372 -7.842 1.00 92.19 208 GLU A C 1
ATOM 1614 O O . GLU A 1 208 ? 13.810 -8.168 -7.567 1.00 92.19 208 GLU A O 1
ATOM 1619 N N . LEU A 1 209 ? 13.093 -9.873 -8.861 1.00 93.75 209 LEU A N 1
ATOM 1620 C CA . LEU A 1 209 ? 12.222 -9.083 -9.707 1.00 93.75 209 LEU A CA 1
ATOM 1621 C C . LEU A 1 209 ? 10.958 -9.864 -10.059 1.00 93.75 209 LEU A C 1
ATOM 1623 O O . LEU A 1 209 ? 11.029 -11.021 -10.474 1.00 93.75 209 LEU A O 1
ATOM 1627 N N . ARG A 1 210 ? 9.809 -9.194 -9.954 1.00 92.88 210 ARG A N 1
ATOM 1628 C CA . ARG A 1 210 ? 8.505 -9.681 -10.420 1.00 92.88 210 ARG A CA 1
ATOM 1629 C C . ARG A 1 210 ? 7.805 -8.569 -11.191 1.00 92.88 210 ARG A C 1
ATOM 1631 O O . ARG A 1 210 ? 7.928 -7.398 -10.839 1.00 92.88 210 ARG A O 1
ATOM 1638 N N . TRP A 1 211 ? 7.036 -8.908 -12.217 1.00 93.94 211 TRP A N 1
ATOM 1639 C CA . TRP A 1 211 ? 6.243 -7.921 -12.953 1.00 93.94 211 TRP A CA 1
ATOM 1640 C C . TRP A 1 211 ? 4.907 -8.486 -13.436 1.00 93.94 211 TRP A C 1
ATOM 1642 O O . TRP A 1 211 ? 4.701 -9.696 -13.464 1.00 93.94 211 TRP A O 1
ATOM 1652 N N . LEU A 1 212 ? 4.001 -7.599 -13.839 1.00 90.75 212 LEU A N 1
ATOM 1653 C CA . LEU A 1 212 ? 2.735 -7.918 -14.488 1.00 90.75 212 LEU A CA 1
ATOM 1654 C C . LEU A 1 212 ? 2.629 -7.118 -15.787 1.00 90.75 212 LEU A C 1
ATOM 1656 O O . LEU A 1 212 ? 2.775 -5.892 -15.792 1.00 90.75 212 LEU A O 1
ATOM 1660 N N . GLY A 1 213 ? 2.377 -7.822 -16.892 1.00 89.12 213 GLY A N 1
ATOM 1661 C CA . GLY A 1 213 ? 2.254 -7.214 -18.220 1.00 89.12 213 GLY A CA 1
ATOM 1662 C C . GLY A 1 213 ? 3.539 -6.557 -18.739 1.00 89.12 213 GLY A C 1
ATOM 1663 O O . GLY A 1 213 ? 3.453 -5.709 -19.618 1.00 89.12 213 GLY A O 1
ATOM 1664 N N . GLY A 1 214 ? 4.705 -6.904 -18.182 1.00 89.31 214 GLY A N 1
ATOM 1665 C CA . GLY A 1 214 ? 5.999 -6.340 -18.566 1.00 89.31 214 GLY A CA 1
ATOM 1666 C C . GLY A 1 214 ? 6.519 -6.879 -19.900 1.00 89.31 214 GLY A C 1
ATOM 1667 O O . GLY A 1 214 ? 6.472 -8.082 -20.141 1.00 89.31 214 GLY A O 1
ATOM 1668 N N . THR A 1 215 ? 7.055 -6.004 -20.747 1.00 89.81 215 THR A N 1
ATOM 1669 C CA . THR A 1 215 ? 7.739 -6.345 -22.009 1.00 89.81 215 THR A CA 1
ATOM 1670 C C . THR A 1 215 ? 9.178 -5.846 -22.049 1.00 89.81 215 THR A C 1
ATOM 1672 O O . THR A 1 215 ? 10.012 -6.442 -22.735 1.00 89.81 215 THR A O 1
ATOM 1675 N N . ALA A 1 216 ? 9.494 -4.777 -21.314 1.00 91.56 216 ALA A N 1
ATOM 1676 C CA . ALA A 1 216 ? 10.843 -4.242 -21.221 1.00 91.56 216 ALA A CA 1
ATOM 1677 C C . ALA A 1 216 ? 11.114 -3.575 -19.867 1.00 91.56 216 ALA A C 1
ATOM 1679 O O . ALA A 1 216 ? 10.233 -2.960 -19.268 1.00 91.56 216 ALA A O 1
ATOM 1680 N N . LEU A 1 217 ? 12.364 -3.653 -19.417 1.00 94.00 217 LEU A N 1
ATOM 1681 C CA . LEU A 1 217 ? 12.883 -2.963 -18.243 1.00 94.00 217 LEU A CA 1
ATOM 1682 C C . LEU A 1 217 ? 14.324 -2.537 -18.497 1.00 94.00 217 LEU A C 1
ATOM 1684 O O . LEU A 1 217 ? 15.161 -3.368 -18.830 1.00 94.00 217 LEU A O 1
ATOM 1688 N N . SER A 1 218 ? 14.625 -1.268 -18.246 1.00 94.69 218 SER A N 1
ATOM 1689 C CA . SER A 1 218 ? 15.986 -0.750 -18.207 1.00 94.69 218 SER A CA 1
ATOM 1690 C C . SER A 1 218 ? 16.232 -0.042 -16.882 1.00 94.69 218 SER A C 1
ATOM 1692 O O . SER A 1 218 ? 15.501 0.881 -16.508 1.00 94.69 218 SER A O 1
ATOM 1694 N N . LEU A 1 219 ? 17.273 -0.480 -16.181 1.00 94.56 219 LEU A N 1
ATOM 1695 C CA . LEU A 1 219 ? 17.756 0.111 -14.942 1.00 94.56 219 LEU A CA 1
ATOM 1696 C C . LEU A 1 219 ? 19.302 0.107 -14.963 1.00 94.56 219 LEU A C 1
ATOM 1698 O O . LEU A 1 219 ? 19.949 -0.766 -14.372 1.00 94.56 219 LEU A O 1
ATOM 1702 N N . PRO A 1 220 ? 19.925 1.074 -15.671 1.00 91.94 220 PRO A N 1
ATOM 1703 C CA . PRO A 1 220 ? 21.360 1.054 -15.963 1.00 91.94 220 PRO A CA 1
ATOM 1704 C C . PRO A 1 220 ? 22.258 1.112 -14.726 1.00 91.94 220 PRO A C 1
ATOM 1706 O O . PRO A 1 220 ? 23.314 0.485 -14.718 1.00 91.94 220 PRO A O 1
ATOM 1709 N N . ALA A 1 221 ? 21.826 1.810 -13.669 1.00 90.94 221 ALA A N 1
ATOM 1710 C CA . ALA A 1 221 ? 22.572 1.919 -12.411 1.00 90.94 221 ALA A CA 1
ATOM 1711 C C . ALA A 1 221 ? 22.856 0.551 -11.757 1.00 90.94 221 ALA A C 1
ATOM 1713 O O . ALA A 1 221 ? 23.812 0.419 -10.999 1.00 90.94 221 ALA A O 1
ATOM 1714 N N . TYR A 1 222 ? 22.070 -0.474 -12.102 1.00 89.44 222 TYR A N 1
ATOM 1715 C CA . TYR A 1 222 ? 22.211 -1.844 -11.607 1.00 89.44 222 TYR A CA 1
ATOM 1716 C C . TYR A 1 222 ? 22.600 -2.833 -12.719 1.00 89.44 222 TYR A C 1
ATOM 1718 O O . TYR A 1 222 ? 22.521 -4.042 -12.520 1.00 89.44 222 TYR A O 1
ATOM 1726 N N . ALA A 1 223 ? 23.019 -2.332 -13.889 1.00 90.38 223 ALA A N 1
ATOM 1727 C CA . ALA A 1 223 ? 23.346 -3.125 -15.077 1.00 90.38 223 ALA A CA 1
ATOM 1728 C C . ALA A 1 223 ? 22.212 -4.072 -15.528 1.00 90.38 223 ALA A C 1
ATOM 1730 O O . ALA A 1 223 ? 22.469 -5.177 -16.008 1.00 90.38 223 ALA A O 1
ATOM 1731 N N . VAL A 1 224 ? 20.958 -3.634 -15.381 1.00 90.25 224 VAL A N 1
ATOM 1732 C CA . VAL A 1 224 ? 19.770 -4.396 -15.789 1.00 90.25 224 VAL A CA 1
ATOM 1733 C C . VAL A 1 224 ? 19.218 -3.827 -17.092 1.00 90.25 224 VAL A C 1
ATOM 1735 O O . VAL A 1 224 ? 18.863 -2.650 -17.162 1.00 90.25 224 VAL A O 1
ATOM 1738 N N . ASP A 1 225 ? 19.120 -4.681 -18.108 1.00 92.81 225 ASP A N 1
ATOM 1739 C CA . ASP A 1 225 ? 18.446 -4.397 -19.376 1.00 92.81 225 ASP A CA 1
ATOM 1740 C C . ASP A 1 225 ? 17.746 -5.675 -19.861 1.00 92.81 225 ASP A C 1
ATOM 1742 O O . ASP A 1 225 ? 18.396 -6.664 -20.211 1.00 92.81 225 ASP A O 1
ATOM 1746 N N . ILE A 1 226 ? 16.415 -5.691 -19.798 1.00 90.56 226 ILE A N 1
ATOM 1747 C CA . ILE A 1 226 ? 15.573 -6.846 -20.116 1.00 90.56 226 ILE A CA 1
ATOM 1748 C C . ILE A 1 226 ? 14.587 -6.442 -21.207 1.00 90.56 226 ILE A C 1
ATOM 1750 O O . ILE A 1 226 ? 13.844 -5.475 -21.056 1.00 90.56 226 ILE A O 1
ATOM 1754 N N . VAL A 1 227 ? 14.537 -7.221 -22.288 1.00 89.38 227 VAL A N 1
ATOM 1755 C CA . VAL A 1 227 ? 13.559 -7.065 -23.372 1.00 89.38 227 VAL A CA 1
ATOM 1756 C C . VAL A 1 227 ? 12.998 -8.436 -23.726 1.00 89.38 227 VAL A C 1
ATOM 1758 O O . VAL A 1 227 ? 13.731 -9.306 -24.206 1.00 89.38 227 VAL A O 1
ATOM 1761 N N . LEU A 1 228 ? 11.696 -8.631 -23.522 1.00 83.88 228 LEU A N 1
ATOM 1762 C CA . LEU A 1 228 ? 11.003 -9.838 -23.957 1.00 83.88 228 LEU A CA 1
ATOM 1763 C C . LEU A 1 228 ? 10.754 -9.755 -25.467 1.00 83.88 228 LEU A C 1
ATOM 1765 O O . LEU A 1 228 ? 10.086 -8.848 -25.958 1.00 83.88 228 LEU A O 1
ATOM 1769 N N . ARG A 1 229 ? 11.312 -10.702 -26.227 1.00 72.19 229 ARG A N 1
ATOM 1770 C CA . ARG A 1 229 ? 11.099 -10.799 -27.678 1.00 72.19 229 ARG A CA 1
ATOM 1771 C C . ARG A 1 229 ? 10.034 -11.859 -27.974 1.00 72.19 229 ARG A C 1
ATOM 1773 O O . ARG A 1 229 ? 10.339 -13.046 -27.910 1.00 72.19 229 ARG A O 1
ATOM 1780 N N . GLY A 1 230 ? 8.816 -11.441 -28.333 1.00 58.72 230 GLY A N 1
ATOM 1781 C CA . GLY A 1 230 ? 7.770 -12.328 -28.866 1.00 58.72 230 GLY A CA 1
ATOM 1782 C C . GLY A 1 230 ? 6.338 -11.788 -28.725 1.00 58.72 230 GLY A C 1
ATOM 1783 O O . GLY A 1 230 ? 6.010 -11.160 -27.727 1.00 58.72 230 GLY A O 1
ATOM 1784 N N . ASP A 1 231 ? 5.473 -12.074 -29.705 1.00 44.84 231 ASP A N 1
ATOM 1785 C CA . ASP A 1 231 ? 4.075 -11.595 -29.802 1.00 44.84 231 ASP A CA 1
ATOM 1786 C C . ASP A 1 231 ? 3.057 -12.344 -28.903 1.00 44.84 231 ASP A C 1
ATOM 1788 O O . ASP A 1 231 ? 1.859 -12.362 -29.194 1.00 44.84 231 ASP A O 1
ATOM 1792 N N . LYS A 1 232 ? 3.476 -13.004 -27.814 1.00 40.56 232 LYS A N 1
ATOM 1793 C CA . LYS A 1 232 ? 2.550 -13.697 -26.894 1.00 40.56 232 LYS A CA 1
ATOM 1794 C C . LYS A 1 232 ? 3.028 -13.627 -25.443 1.00 40.56 232 LYS A C 1
ATOM 1796 O O . LYS A 1 232 ? 4.233 -13.730 -25.223 1.00 40.56 232 LYS A O 1
ATOM 1801 N N . PRO A 1 233 ? 2.109 -13.512 -24.462 1.00 40.12 233 PRO A N 1
ATOM 1802 C CA . PRO A 1 233 ? 2.477 -13.561 -23.057 1.00 40.12 233 PRO A CA 1
ATOM 1803 C C . PRO A 1 233 ? 2.996 -14.969 -22.764 1.00 40.12 233 PRO A C 1
ATOM 1805 O O . PRO A 1 233 ? 2.250 -15.946 -22.818 1.00 40.12 233 PRO A O 1
ATOM 1808 N N . ALA A 1 234 ? 4.300 -15.083 -22.541 1.00 40.41 234 ALA A N 1
ATOM 1809 C CA . ALA A 1 234 ? 4.853 -16.261 -21.910 1.00 40.41 234 ALA A CA 1
ATOM 1810 C C . ALA A 1 234 ? 4.559 -16.119 -20.416 1.00 40.41 234 ALA A C 1
ATOM 1812 O O . ALA A 1 234 ? 5.139 -15.254 -19.759 1.00 40.41 234 ALA A O 1
ATOM 1813 N N . ASP A 1 235 ? 3.661 -16.957 -19.898 1.00 37.56 235 ASP A N 1
ATOM 1814 C CA . ASP A 1 235 ? 3.729 -17.388 -18.505 1.00 37.56 235 ASP A CA 1
ATOM 1815 C C . ASP A 1 235 ? 5.122 -18.009 -18.328 1.00 37.56 235 ASP A C 1
ATOM 1817 O O . ASP A 1 235 ? 5.369 -19.163 -18.684 1.00 37.56 235 ASP A O 1
ATOM 1821 N N . LEU A 1 236 ? 6.086 -17.187 -17.917 1.00 36.44 236 LEU A N 1
ATOM 1822 C CA . LEU A 1 236 ? 7.434 -17.631 -17.604 1.00 36.44 236 LEU A CA 1
ATOM 1823 C C . LEU A 1 236 ? 7.357 -18.320 -16.252 1.00 36.44 236 LEU A C 1
ATOM 1825 O O . LEU A 1 236 ? 7.531 -17.671 -15.230 1.00 36.44 236 LEU A O 1
ATOM 1829 N N . ALA A 1 237 ? 7.072 -19.622 -16.291 1.00 34.06 237 ALA A N 1
ATOM 1830 C CA . ALA A 1 237 ? 7.360 -20.516 -15.191 1.00 34.06 237 ALA A CA 1
ATOM 1831 C C . ALA A 1 237 ? 8.866 -20.820 -15.183 1.00 34.06 237 ALA A C 1
ATOM 1833 O O . ALA A 1 237 ? 9.356 -21.512 -16.082 1.00 34.06 237 ALA A O 1
ATOM 1834 N N . ILE A 1 238 ? 9.623 -20.287 -14.222 1.00 32.75 238 ILE A N 1
ATOM 1835 C CA . ILE A 1 238 ? 11.054 -20.579 -14.055 1.00 32.75 238 ILE A CA 1
ATOM 1836 C C . ILE A 1 238 ? 11.299 -21.135 -12.647 1.00 32.75 238 ILE A C 1
ATOM 1838 O O . ILE A 1 238 ? 11.637 -20.425 -11.703 1.00 32.75 238 ILE A O 1
ATOM 1842 N N . GLY A 1 239 ? 11.189 -22.459 -12.530 1.00 28.14 239 GLY A N 1
ATOM 1843 C CA . GLY A 1 239 ? 11.799 -23.230 -11.444 1.00 28.14 239 GLY A CA 1
ATOM 1844 C C . GLY A 1 239 ? 13.271 -23.577 -11.739 1.00 28.14 239 GLY A C 1
ATOM 1845 O O . GLY A 1 239 ? 13.714 -23.495 -12.890 1.00 28.14 239 GLY A O 1
ATOM 1846 N N . PRO A 1 240 ? 14.061 -23.981 -10.725 1.00 30.75 240 PRO A N 1
ATOM 1847 C CA . PRO A 1 240 ? 15.456 -24.360 -10.918 1.00 30.75 240 PRO A CA 1
ATOM 1848 C C . PRO A 1 240 ? 15.560 -25.655 -11.748 1.00 30.75 240 PRO A C 1
ATOM 1850 O O . PRO A 1 240 ? 14.804 -26.602 -11.558 1.00 30.75 240 PRO A O 1
ATOM 1853 N N . GLN A 1 241 ? 16.503 -25.653 -12.693 1.00 32.53 241 GLN A N 1
ATOM 1854 C CA . GLN A 1 241 ? 16.734 -26.623 -13.776 1.00 32.53 241 GLN A CA 1
ATOM 1855 C C . GLN A 1 241 ? 16.501 -28.114 -13.451 1.00 32.53 241 GLN A C 1
ATOM 1857 O O . GLN A 1 241 ? 17.147 -28.636 -12.547 1.00 32.53 241 GLN A O 1
ATOM 1862 N N . THR A 1 242 ? 15.785 -28.853 -14.318 1.00 26.17 242 THR A N 1
ATOM 1863 C CA . THR A 1 242 ? 16.360 -29.978 -15.104 1.00 26.17 242 THR A CA 1
ATOM 1864 C C . THR A 1 242 ? 15.427 -30.514 -16.209 1.00 26.17 242 THR A C 1
ATOM 1866 O O . THR A 1 242 ? 14.222 -30.605 -16.032 1.00 26.17 242 THR A O 1
ATOM 1869 N N . THR A 1 243 ? 16.062 -30.827 -17.348 1.00 28.23 243 THR A N 1
ATOM 1870 C CA . THR A 1 243 ? 15.772 -31.783 -18.446 1.00 28.23 243 THR A CA 1
ATOM 1871 C C . THR A 1 243 ? 14.352 -32.299 -18.721 1.00 28.23 243 THR A C 1
ATOM 1873 O O . THR A 1 243 ? 13.679 -32.834 -17.851 1.00 28.23 243 THR A O 1
ATOM 1876 N N . ALA A 1 244 ? 14.010 -32.246 -20.014 1.00 33.00 244 ALA A N 1
ATOM 1877 C CA . ALA A 1 244 ? 12.859 -32.852 -20.676 1.00 33.00 244 ALA A CA 1
ATOM 1878 C C . ALA A 1 244 ? 12.468 -34.238 -20.136 1.00 33.00 244 ALA A C 1
ATOM 1880 O O . ALA A 1 244 ? 13.266 -35.167 -20.199 1.00 33.00 244 ALA A O 1
ATOM 1881 N N . ASP A 1 245 ? 11.230 -34.351 -19.655 1.00 26.41 245 ASP A N 1
ATOM 1882 C CA . ASP A 1 245 ? 10.209 -35.207 -20.261 1.00 26.41 245 ASP A CA 1
ATOM 1883 C C . ASP A 1 245 ? 8.807 -34.768 -19.784 1.00 26.41 245 ASP A C 1
ATOM 1885 O O . ASP A 1 245 ? 8.612 -34.339 -18.650 1.00 26.41 245 ASP A O 1
ATOM 1889 N N . GLU A 1 246 ? 7.874 -34.786 -20.738 1.00 34.91 246 GLU A N 1
ATOM 1890 C CA . GLU A 1 246 ? 6.417 -34.575 -20.686 1.00 34.91 246 GLU A CA 1
ATOM 1891 C C . GLU A 1 246 ? 5.745 -34.259 -19.336 1.00 34.91 246 GLU A C 1
ATOM 1893 O O . GLU A 1 246 ? 5.560 -35.155 -18.518 1.00 34.91 246 GLU A O 1
ATOM 1898 N N . ILE A 1 247 ? 5.166 -33.054 -19.188 1.00 29.75 247 ILE A N 1
ATOM 1899 C CA . ILE A 1 247 ? 3.978 -32.850 -18.332 1.00 29.75 247 ILE A CA 1
ATOM 1900 C C . ILE A 1 247 ? 2.993 -31.874 -19.005 1.00 29.75 247 ILE A C 1
ATOM 1902 O O . ILE A 1 247 ? 3.334 -30.757 -19.389 1.00 29.75 247 ILE A O 1
ATOM 1906 N N . ALA A 1 248 ? 1.758 -32.351 -19.171 1.00 29.09 248 ALA A N 1
ATOM 1907 C CA . ALA A 1 248 ? 0.609 -31.708 -19.809 1.00 29.09 248 ALA A CA 1
ATOM 1908 C C . ALA A 1 248 ? -0.028 -30.580 -18.954 1.00 29.09 248 ALA A C 1
ATOM 1910 O O . ALA A 1 248 ? 0.173 -30.543 -17.739 1.00 29.09 248 ALA A O 1
ATOM 1911 N N . PRO A 1 249 ? -0.851 -29.683 -19.543 1.00 27.83 249 PRO A N 1
ATOM 1912 C CA . PRO A 1 249 ? -1.433 -28.553 -18.825 1.00 27.83 249 PRO A CA 1
ATOM 1913 C C . PRO A 1 249 ? -2.642 -28.991 -17.985 1.00 27.83 249 PRO A C 1
ATOM 1915 O O . PRO A 1 249 ? -3.651 -29.440 -18.531 1.00 27.83 249 PRO A O 1
ATOM 1918 N N . SER A 1 250 ? -2.596 -28.795 -16.664 1.00 26.88 250 SER A N 1
ATOM 1919 C CA . SER A 1 250 ? -3.795 -28.841 -15.818 1.00 26.88 250 SER A CA 1
ATOM 1920 C C . SER A 1 250 ? -4.193 -27.430 -15.395 1.00 26.88 250 SER A C 1
ATOM 1922 O O . SER A 1 250 ? -3.696 -26.873 -14.420 1.00 26.88 250 SER A O 1
ATOM 1924 N N . CYS A 1 251 ? -5.125 -26.859 -16.151 1.00 25.38 251 CYS A N 1
ATOM 1925 C CA . CYS A 1 251 ? -5.863 -25.664 -15.783 1.00 25.38 251 CYS A CA 1
ATOM 1926 C C . CYS A 1 251 ? -6.874 -26.046 -14.685 1.00 25.38 251 CYS A C 1
ATOM 1928 O O . CYS A 1 251 ? -7.896 -26.674 -14.972 1.00 25.38 251 CYS A O 1
ATOM 1930 N N . ALA A 1 252 ? -6.597 -25.709 -13.425 1.00 25.30 252 ALA A N 1
ATOM 1931 C CA . ALA A 1 252 ? -7.584 -25.828 -12.357 1.00 25.30 252 ALA A CA 1
ATOM 1932 C C . ALA A 1 252 ? -8.456 -24.564 -12.344 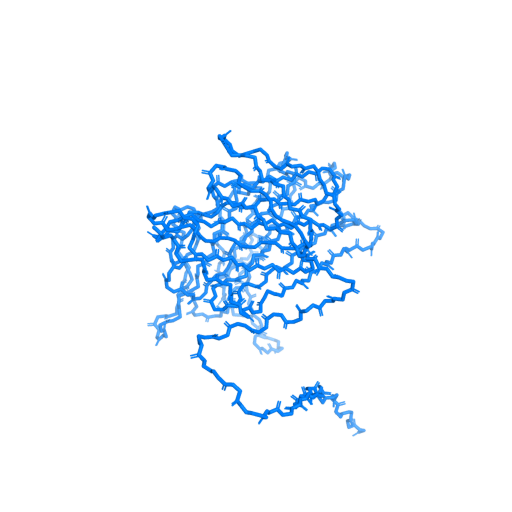1.00 25.30 252 ALA A C 1
ATOM 1934 O O . ALA A 1 252 ? -8.071 -23.514 -11.836 1.00 25.30 252 ALA A O 1
ATOM 1935 N N . ARG A 1 253 ? -9.655 -24.675 -12.927 1.00 24.58 253 ARG A N 1
ATOM 1936 C CA . ARG A 1 253 ? -10.758 -23.732 -12.707 1.00 24.58 253 ARG A CA 1
ATOM 1937 C C . ARG A 1 253 ? -11.114 -23.724 -11.220 1.00 24.58 253 ARG A C 1
ATOM 1939 O O . ARG A 1 253 ? -11.710 -24.682 -10.734 1.00 24.58 253 ARG A O 1
ATOM 1946 N N . LEU A 1 254 ? -10.850 -22.622 -10.527 1.00 23.08 254 LEU A N 1
ATOM 1947 C CA . LEU A 1 254 ? -11.553 -22.298 -9.288 1.00 23.08 254 LEU A CA 1
ATOM 1948 C C . LEU A 1 254 ? -12.923 -21.716 -9.657 1.00 23.08 254 LEU A C 1
ATOM 1950 O O . LEU A 1 254 ? -13.056 -20.558 -10.044 1.00 23.08 254 LEU A O 1
ATOM 1954 N N . GLN A 1 255 ? -13.950 -22.565 -9.594 1.00 24.73 255 GLN A N 1
ATOM 1955 C CA . GLN A 1 255 ? -15.341 -22.126 -9.553 1.00 24.73 255 GLN A CA 1
ATOM 1956 C C . GLN A 1 255 ? -15.640 -21.599 -8.145 1.00 24.73 255 GLN A C 1
ATOM 1958 O O . GLN A 1 255 ? -15.586 -22.352 -7.176 1.00 24.73 255 GLN A O 1
ATOM 1963 N N . TRP A 1 256 ? -15.990 -20.318 -8.042 1.00 24.55 256 TRP A N 1
ATOM 1964 C CA . TRP A 1 256 ? -16.648 -19.763 -6.858 1.00 24.55 256 TRP A CA 1
ATOM 1965 C C . TRP A 1 256 ? -18.053 -20.377 -6.724 1.00 24.55 256 TRP A C 1
ATOM 1967 O O . TRP A 1 256 ? -18.853 -20.231 -7.654 1.00 24.55 256 TRP A O 1
ATOM 1977 N N . PRO A 1 257 ? -18.410 -21.035 -5.606 1.00 27.66 257 PRO A N 1
ATOM 1978 C CA . PRO A 1 257 ? -19.784 -21.450 -5.390 1.00 27.66 257 PRO A CA 1
ATOM 1979 C C . PRO A 1 257 ? -20.608 -20.233 -4.957 1.00 27.66 257 PRO A C 1
ATOM 1981 O O . PRO A 1 257 ? -20.417 -19.669 -3.880 1.00 27.66 257 PRO A O 1
ATOM 1984 N N . PHE A 1 258 ? -21.535 -19.831 -5.825 1.00 28.94 258 PHE A N 1
ATOM 1985 C CA . PHE A 1 258 ? -22.617 -18.914 -5.493 1.00 28.94 258 PHE A CA 1
ATOM 1986 C C . PHE A 1 258 ? -23.428 -19.442 -4.304 1.00 28.94 258 PHE A C 1
ATOM 1988 O O . PHE A 1 258 ? -23.775 -20.623 -4.236 1.00 28.94 258 PHE A O 1
ATOM 1995 N N . CYS A 1 259 ? -23.782 -18.521 -3.407 1.00 30.75 259 CYS A N 1
ATOM 1996 C CA . CYS A 1 259 ? -24.785 -18.695 -2.368 1.00 30.75 259 CYS A CA 1
ATOM 1997 C C . CYS A 1 259 ? -26.069 -19.315 -2.933 1.00 30.75 259 CYS A C 1
ATOM 1999 O O . CYS A 1 259 ? -26.745 -18.718 -3.775 1.00 30.75 259 CYS A O 1
ATOM 2001 N N . HIS A 1 260 ? -26.459 -20.473 -2.403 1.00 30.69 260 HIS A N 1
ATOM 2002 C CA . HIS A 1 260 ? -27.832 -20.936 -2.518 1.00 30.69 260 HIS A CA 1
ATOM 2003 C C . HIS A 1 260 ? -28.747 -19.990 -1.732 1.00 30.69 260 HIS A C 1
ATOM 2005 O O . HIS A 1 260 ? -28.672 -19.908 -0.505 1.00 30.69 260 HIS A O 1
ATOM 2011 N N . ARG A 1 261 ? -29.641 -19.307 -2.456 1.00 31.80 261 ARG A N 1
ATOM 2012 C CA . ARG A 1 261 ? -30.928 -18.860 -1.915 1.00 31.80 261 ARG A CA 1
ATOM 2013 C C . ARG A 1 261 ? -31.663 -20.086 -1.374 1.00 31.80 261 ARG A C 1
ATOM 2015 O O . ARG A 1 261 ? -31.744 -21.100 -2.068 1.00 31.80 261 ARG A O 1
ATOM 2022 N N . ARG A 1 262 ? -32.199 -19.982 -0.163 1.00 40.81 262 ARG A N 1
ATOM 2023 C CA . ARG A 1 262 ? -33.344 -20.786 0.258 1.00 40.81 262 ARG A CA 1
ATOM 2024 C C . ARG A 1 262 ? -34.570 -19.889 0.200 1.00 40.81 262 ARG A C 1
ATOM 2026 O O . ARG A 1 262 ? -34.492 -18.743 0.648 1.00 40.81 262 ARG A O 1
ATOM 2033 N N . ASP A 1 263 ? -35.620 -20.429 -0.403 1.00 51.97 263 ASP A N 1
ATOM 2034 C C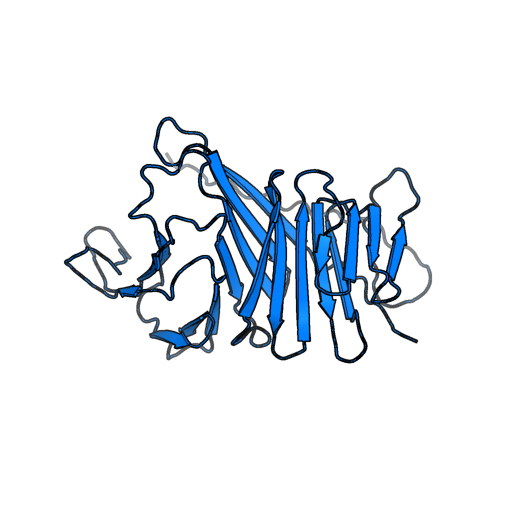A . ASP A 1 263 ? -37.002 -20.028 -0.152 1.00 51.97 263 ASP A CA 1
ATOM 2035 C C . ASP A 1 263 ? -37.350 -20.195 1.338 1.00 51.97 263 ASP A C 1
ATOM 2037 O O . ASP A 1 263 ? -36.764 -21.102 1.986 1.00 51.97 263 ASP A O 1
#